Protein AF-A0A0M1J5F0-F1 (afdb_monomer_lite)

Secondary structure (DSSP, 8-state):
-----PPPP-----TT-------PPP-------HHHHHHHHHHHHHHHTT-HHHHHHHHHHHHHHHHHHHHHHHHHHHHHH--STTHHHHHHHHHHHHHHHHHHHHHHHHHHHHHHHHHHHHHHHHHHTTT--HHHHHHHHHHHHHHHHHHHHHHHHHHHHHHHHHHTT-EETTEE--HHHH---HHHHHHHHHHHH-

Sequence (198 aa):
MVIMTMTPPIEPGTADQRIPSLTVPEPLGATPGRLTTAAILSMTLRASAADHSTWRLPVVAFAVIATIILDVTGGAVMMWHLPGDNSGFYKLTSTIAVILLVLPLMTLAASAARLSARRRDDRLSSLRLVGASSHLLRVVALTEAGLQALVGSILGITGYVLCLPLLGQLSFNGGKVGADSILLRPIPVAGVILTLVL

Foldseek 3Di:
DDDDDDDDDDDPPDPPPPDPPPPDPDPDPPPPPPVVVVVVLVVVLVVVVPPPVLLPPLLQLLLVLLLVLLQLVLCLQLLCPDDDPCSVVSNVVSVVSNVVVVVVSVVSLVVSLVSLVVVLVVVVVVVVVVPDDPVVSVVSVLVSQLVSNLSSLVSNVVSNLVCLVVQQCDDDPNHRSHSVSSDDDVVVSVVSSVVSND

Radius of gyration: 31.16 Å; chains: 1; bounding box: 91×42×93 Å

Structure (mmCIF, N/CA/C/O backbone):
data_AF-A0A0M1J5F0-F1
#
_entry.id   AF-A0A0M1J5F0-F1
#
loop_
_atom_site.group_PDB
_atom_site.id
_atom_site.type_symbol
_atom_site.label_atom_id
_atom_site.label_alt_id
_atom_site.label_comp_id
_atom_site.label_asym_id
_atom_site.label_entity_id
_atom_site.label_seq_id
_atom_site.pdbx_PDB_ins_code
_atom_site.Cartn_x
_atom_site.Cartn_y
_atom_site.Cartn_z
_atom_site.occupancy
_atom_site.B_iso_or_equiv
_atom_site.auth_seq_id
_atom_site.auth_comp_id
_atom_site.auth_asym_id
_atom_site.auth_atom_id
_atom_site.pdbx_PDB_model_num
ATOM 1 N N . MET A 1 1 ? -68.470 19.687 51.671 1.00 44.25 1 MET A N 1
ATOM 2 C CA . MET A 1 1 ? -68.412 18.489 52.534 1.00 44.25 1 MET A CA 1
ATOM 3 C C . MET A 1 1 ? -67.216 17.667 52.070 1.00 44.25 1 MET A C 1
ATOM 5 O O . MET A 1 1 ? -67.316 16.994 51.057 1.00 44.25 1 MET A O 1
ATOM 9 N N . VAL A 1 2 ? -66.048 17.866 52.689 1.00 55.09 2 VAL A N 1
ATOM 10 C CA . VAL A 1 2 ? -64.777 17.241 52.277 1.00 55.09 2 VAL A CA 1
ATOM 11 C C . VAL A 1 2 ? -64.591 15.976 53.111 1.00 55.09 2 VAL A C 1
ATOM 13 O O . VAL A 1 2 ? -64.580 16.049 54.336 1.00 55.09 2 VAL A O 1
ATOM 16 N N . ILE A 1 3 ? -64.518 14.823 52.449 1.00 51.22 3 ILE A N 1
ATOM 17 C CA . ILE A 1 3 ? -64.338 13.515 53.086 1.00 51.22 3 ILE A CA 1
ATOM 18 C C . ILE A 1 3 ? -62.863 13.381 53.477 1.00 51.22 3 ILE A C 1
ATOM 20 O O . ILE A 1 3 ? -61.986 13.316 52.622 1.00 51.22 3 ILE A O 1
ATOM 24 N N . MET A 1 4 ? -62.604 13.375 54.782 1.00 60.22 4 MET A N 1
ATOM 25 C CA . MET A 1 4 ? -61.289 13.167 55.382 1.00 60.22 4 MET A CA 1
ATOM 26 C C . MET A 1 4 ? -61.023 11.657 55.475 1.00 60.22 4 MET A C 1
ATOM 28 O O . MET A 1 4 ? -61.519 10.986 56.378 1.00 60.22 4 MET A O 1
ATOM 32 N N . THR A 1 5 ? -60.288 11.104 54.510 1.00 58.59 5 THR A N 1
ATOM 33 C CA . THR A 1 5 ? -59.835 9.704 54.522 1.00 58.59 5 THR A CA 1
ATOM 34 C C . THR A 1 5 ? -58.684 9.536 55.515 1.00 58.59 5 THR A C 1
ATOM 36 O O . THR A 1 5 ? -57.588 10.040 55.284 1.00 58.59 5 THR A O 1
ATOM 39 N N . MET A 1 6 ? -58.940 8.834 56.620 1.00 62.00 6 MET A N 1
ATOM 40 C CA . MET A 1 6 ? -57.922 8.380 57.573 1.00 62.00 6 MET A CA 1
ATOM 41 C C . MET A 1 6 ? -57.115 7.219 56.969 1.00 62.00 6 MET A C 1
ATOM 43 O O . MET A 1 6 ? -57.687 6.209 56.561 1.00 62.00 6 MET A O 1
ATOM 47 N N . THR A 1 7 ? -55.793 7.362 56.918 1.00 71.00 7 THR A N 1
ATOM 48 C CA . THR A 1 7 ? -54.835 6.310 56.543 1.00 71.00 7 THR A CA 1
ATOM 49 C C . THR A 1 7 ? -54.732 5.274 57.676 1.00 71.00 7 THR A C 1
ATOM 51 O O . THR A 1 7 ? -54.622 5.683 58.834 1.00 71.00 7 THR A O 1
ATOM 54 N N . PRO A 1 8 ? -54.771 3.955 57.404 1.00 73.69 8 PRO A N 1
ATOM 55 C CA . PRO A 1 8 ? -54.687 2.939 58.453 1.00 73.69 8 PRO A CA 1
ATOM 56 C C . PRO A 1 8 ? -53.270 2.828 59.056 1.00 73.69 8 PRO A C 1
ATOM 58 O O . PRO A 1 8 ? -52.288 3.192 58.402 1.00 73.69 8 PRO A O 1
ATOM 61 N N . PRO A 1 9 ? -53.153 2.332 60.302 1.00 71.06 9 PRO A N 1
ATOM 62 C CA . PRO A 1 9 ? -51.883 2.195 61.012 1.00 71.06 9 PRO A CA 1
ATOM 63 C C . PRO A 1 9 ? -50.991 1.118 60.376 1.00 71.06 9 PRO A C 1
ATOM 65 O O . PRO A 1 9 ? -51.465 0.055 59.982 1.00 71.06 9 PRO A O 1
ATOM 68 N N . ILE A 1 10 ? -49.687 1.399 60.290 1.00 67.62 10 ILE A N 1
ATOM 69 C CA . ILE A 1 10 ? -48.671 0.463 59.793 1.00 67.62 10 ILE A CA 1
ATOM 70 C C . ILE A 1 10 ? -48.435 -0.601 60.870 1.00 67.62 10 ILE A C 1
ATOM 72 O O . ILE A 1 10 ? -47.918 -0.304 61.947 1.00 67.62 10 ILE A O 1
ATOM 76 N N . GLU A 1 11 ? -48.837 -1.834 60.579 1.00 69.75 11 GLU A N 1
ATOM 77 C CA . GLU A 1 11 ? -48.608 -3.005 61.421 1.00 69.75 11 GLU A CA 1
ATOM 78 C C . GLU A 1 11 ? -47.116 -3.406 61.357 1.00 69.75 11 GLU A C 1
ATOM 80 O O . GLU A 1 11 ? -46.583 -3.571 60.254 1.00 69.75 11 GLU A O 1
ATOM 85 N N . PRO A 1 12 ? -46.396 -3.546 62.489 1.00 66.31 12 PRO A N 1
ATOM 86 C CA . PRO A 1 12 ? -45.006 -3.995 62.489 1.00 66.31 12 PRO A CA 1
ATOM 87 C C . PRO A 1 12 ? -44.946 -5.501 62.192 1.00 66.31 12 PRO A C 1
ATOM 89 O O . PRO A 1 12 ? -44.865 -6.341 63.087 1.00 66.31 12 PRO A O 1
ATOM 92 N N . GLY A 1 13 ? -45.011 -5.840 60.906 1.00 60.72 13 GLY A N 1
ATOM 93 C CA . GLY A 1 13 ? -44.878 -7.200 60.402 1.00 60.72 13 GLY A CA 1
ATOM 94 C C . GLY A 1 13 ? -43.470 -7.759 60.613 1.00 60.72 13 GLY A C 1
ATOM 95 O O . GLY A 1 13 ? -42.522 -7.355 59.946 1.00 60.72 13 GLY A O 1
ATOM 96 N N . THR A 1 14 ? -43.368 -8.724 61.530 1.00 61.84 14 THR A N 1
ATOM 97 C CA . THR A 1 14 ? -42.499 -9.916 61.462 1.00 61.84 14 THR A CA 1
ATOM 98 C C . THR A 1 14 ? -41.071 -9.709 60.942 1.00 61.84 14 THR A C 1
ATOM 100 O O . THR A 1 14 ? -40.741 -10.066 59.812 1.00 61.84 14 THR A O 1
ATOM 103 N N . ALA A 1 15 ? -40.179 -9.290 61.841 1.00 58.38 15 ALA A N 1
ATOM 104 C CA . ALA A 1 15 ? -38.721 -9.343 61.677 1.00 58.38 15 ALA A CA 1
ATOM 105 C C . ALA A 1 15 ? -38.131 -10.779 61.629 1.00 58.38 15 ALA A C 1
ATOM 107 O O . ALA A 1 15 ? -36.926 -10.951 61.777 1.00 58.38 15 ALA A O 1
ATOM 108 N N . ASP A 1 16 ? -38.965 -11.804 61.416 1.00 56.91 16 ASP A N 1
ATOM 109 C CA . ASP A 1 16 ? -38.594 -13.227 61.439 1.00 56.91 16 ASP A CA 1
ATOM 110 C C . ASP A 1 16 ? -38.821 -13.913 60.075 1.00 56.91 16 ASP A C 1
ATOM 112 O O . ASP A 1 16 ? -38.927 -15.136 59.956 1.00 56.91 16 ASP A O 1
ATOM 116 N N . GLN A 1 17 ? -38.907 -13.119 59.000 1.00 66.06 17 GLN A N 1
ATOM 117 C CA . GLN A 1 17 ? -38.964 -13.635 57.635 1.00 66.06 17 GLN A CA 1
ATOM 118 C C . GLN A 1 17 ? -37.566 -14.112 57.216 1.00 66.06 17 GLN A C 1
ATOM 120 O O . GLN A 1 17 ? -36.791 -13.407 56.573 1.00 66.06 17 GLN A O 1
ATOM 125 N N . ARG A 1 18 ? -37.240 -15.335 57.646 1.00 66.12 18 ARG A N 1
ATOM 126 C CA . ARG A 1 18 ? -36.059 -16.121 57.277 1.00 66.12 18 ARG A CA 1
ATOM 127 C C . ARG A 1 18 ? -35.867 -16.082 55.754 1.00 66.12 18 ARG A C 1
ATOM 129 O O . ARG A 1 18 ? -36.574 -16.766 55.017 1.00 66.12 18 ARG A O 1
ATOM 136 N N . ILE A 1 19 ? -34.921 -15.264 55.292 1.00 62.19 19 ILE A N 1
ATOM 137 C CA . ILE A 1 19 ? -34.553 -15.143 53.876 1.00 62.19 19 ILE A CA 1
ATOM 138 C C . ILE A 1 19 ? -34.170 -16.548 53.378 1.00 62.19 19 ILE A C 1
ATOM 140 O O . ILE A 1 19 ? -33.312 -17.182 54.001 1.00 62.19 19 ILE A O 1
ATOM 144 N N . PRO A 1 20 ? -34.787 -17.071 52.300 1.00 71.06 20 PRO A N 1
ATOM 145 C CA . PRO A 1 20 ? -34.371 -18.330 51.696 1.00 71.06 20 PRO A CA 1
ATOM 146 C C . PRO A 1 20 ? -32.877 -18.254 51.389 1.00 71.06 20 PRO A C 1
ATOM 148 O O . PRO A 1 20 ? -32.430 -17.307 50.742 1.00 71.06 20 PRO A O 1
ATOM 151 N N . SER A 1 21 ? -32.090 -19.216 51.871 1.00 65.81 21 SER A N 1
ATOM 152 C CA . SER A 1 21 ? -30.666 -19.288 51.553 1.00 65.81 21 SER A CA 1
ATOM 153 C C . SER A 1 21 ? -30.511 -19.348 50.035 1.00 65.81 21 SER A C 1
ATOM 155 O O . SER A 1 21 ? -30.851 -20.362 49.424 1.00 65.81 21 SER A O 1
ATOM 157 N N . LEU A 1 22 ? -30.036 -18.256 49.433 1.00 61.75 22 LEU A N 1
ATOM 158 C CA . LEU A 1 22 ? -29.651 -18.200 48.029 1.00 61.75 22 LEU A CA 1
ATOM 159 C C . LEU A 1 22 ? -28.599 -19.285 47.804 1.00 61.75 22 LEU A C 1
ATOM 161 O O . LEU A 1 22 ? -27.455 -19.150 48.236 1.00 61.75 22 LEU A O 1
ATOM 165 N N . THR A 1 23 ? -28.990 -20.382 47.160 1.00 66.31 23 THR A N 1
ATOM 166 C CA . THR A 1 23 ? -28.043 -21.375 46.663 1.00 66.31 23 THR A CA 1
ATOM 167 C C . THR A 1 23 ? -27.269 -20.698 45.541 1.00 66.31 23 THR A C 1
ATOM 169 O O . THR A 1 23 ? -27.756 -20.595 44.418 1.00 66.31 23 THR A O 1
ATOM 172 N N . VAL A 1 24 ? -26.102 -20.143 45.868 1.00 66.06 24 VAL A N 1
ATOM 173 C CA . VAL A 1 24 ? -25.174 -19.607 44.874 1.00 66.06 24 VAL A CA 1
ATOM 174 C C . VAL A 1 24 ? -24.744 -20.795 44.013 1.00 66.06 24 VAL A C 1
ATOM 176 O O . VAL A 1 24 ? -24.168 -21.736 44.563 1.00 66.06 24 VAL A O 1
ATOM 179 N N . PRO A 1 25 ? -25.052 -20.811 42.703 1.00 71.25 25 PRO A N 1
ATOM 180 C CA . PRO A 1 25 ? -24.546 -21.844 41.818 1.00 71.25 25 PRO A CA 1
ATOM 181 C C . PRO A 1 25 ? -23.025 -21.840 41.915 1.00 71.25 25 PRO A C 1
ATOM 183 O O . PRO A 1 25 ? -22.396 -20.785 41.814 1.00 71.25 25 PRO A O 1
ATOM 186 N N . GLU A 1 26 ? -22.449 -23.011 42.154 1.00 72.44 26 GLU A N 1
ATOM 187 C CA . GLU A 1 26 ? -21.008 -23.211 42.202 1.00 72.44 26 GLU A CA 1
ATOM 188 C C . GLU A 1 26 ? -20.361 -22.569 40.962 1.00 72.44 26 GLU A C 1
ATOM 190 O O . GLU A 1 26 ? -20.869 -22.762 39.849 1.00 72.44 26 GLU A O 1
ATOM 195 N N . PRO A 1 27 ? -19.301 -21.748 41.110 1.00 64.81 27 PRO A N 1
ATOM 196 C CA . PRO A 1 27 ? -18.673 -21.119 39.964 1.00 64.81 27 PRO A CA 1
ATOM 197 C C . PRO A 1 27 ? -18.101 -22.224 39.081 1.00 64.81 27 PRO A C 1
ATOM 199 O O . PRO A 1 27 ? -17.083 -22.832 39.407 1.00 64.81 27 PRO A O 1
ATOM 202 N N . LEU A 1 28 ? -18.776 -22.487 37.957 1.00 60.75 28 LEU A N 1
ATOM 203 C CA . LEU A 1 28 ? -18.253 -23.305 36.872 1.00 60.75 28 LEU A CA 1
ATOM 204 C C . LEU A 1 28 ? -16.819 -22.846 36.612 1.00 60.75 28 LEU A C 1
ATOM 206 O O . LEU A 1 28 ? -16.600 -21.689 36.248 1.00 60.75 28 LEU A O 1
ATOM 210 N N . GLY A 1 29 ? -15.859 -23.747 36.832 1.00 55.81 29 GLY A N 1
ATOM 211 C CA . GLY A 1 29 ? -14.440 -23.563 36.547 1.00 55.81 29 GLY A CA 1
ATOM 212 C C . GLY A 1 29 ? -14.204 -23.395 35.050 1.00 55.81 29 GLY A C 1
ATOM 213 O O . GLY A 1 29 ? -13.639 -24.266 34.393 1.00 55.81 29 GLY A O 1
ATOM 214 N N . ALA A 1 30 ? -14.672 -22.280 34.497 1.00 57.62 30 ALA A N 1
ATOM 215 C CA . ALA A 1 30 ? -14.509 -21.912 33.112 1.00 57.62 30 ALA A CA 1
ATOM 216 C C . ALA A 1 30 ? -13.029 -21.613 32.889 1.00 57.62 30 ALA A C 1
ATOM 218 O O . ALA A 1 30 ? -12.545 -20.509 33.135 1.00 57.62 30 ALA A O 1
ATOM 219 N N . THR A 1 31 ? -12.293 -22.619 32.427 1.00 62.97 31 THR A N 1
ATOM 220 C CA . THR A 1 31 ? -10.973 -22.407 31.848 1.00 62.97 31 THR A CA 1
ATOM 221 C C . THR A 1 31 ? -11.184 -21.518 30.620 1.00 62.97 31 THR A C 1
ATOM 223 O O . THR A 1 31 ? -11.905 -21.934 29.707 1.00 62.97 31 THR A O 1
ATOM 226 N N . PRO A 1 32 ? -10.635 -20.291 30.562 1.00 56.75 32 PRO A N 1
ATOM 227 C CA . PRO A 1 32 ? -10.859 -19.401 29.431 1.00 56.75 32 PRO A CA 1
ATOM 228 C C . PRO A 1 32 ? -10.175 -20.001 28.201 1.00 56.75 32 PRO A C 1
ATOM 230 O O . PRO A 1 32 ? -8.965 -19.880 28.006 1.00 56.75 32 PRO A O 1
ATOM 233 N N . GLY A 1 33 ? -10.939 -20.721 27.383 1.00 56.44 33 GLY A N 1
ATOM 234 C CA . GLY A 1 33 ? -10.447 -21.289 26.140 1.00 56.44 33 GLY A CA 1
ATOM 235 C C . GLY A 1 33 ? -10.047 -20.156 25.202 1.00 56.44 33 GLY A C 1
ATOM 236 O O . GLY A 1 33 ? -10.853 -19.297 24.875 1.00 56.44 33 GLY A O 1
ATOM 237 N N . ARG A 1 34 ? -8.810 -20.158 24.702 1.00 58.66 34 ARG A N 1
ATOM 238 C CA . ARG A 1 34 ? -8.296 -19.184 23.710 1.00 58.66 34 ARG A CA 1
ATOM 239 C C . ARG A 1 34 ? -9.220 -19.011 22.482 1.00 58.66 34 ARG A C 1
ATOM 241 O O . ARG A 1 34 ? -9.151 -18.001 21.786 1.00 58.66 34 ARG A O 1
ATOM 248 N N . LEU A 1 35 ? -10.099 -19.987 22.247 1.00 53.38 35 LEU A N 1
ATOM 249 C CA . LEU A 1 35 ? -11.123 -20.030 21.206 1.00 53.38 35 LEU A CA 1
ATOM 250 C C . LEU A 1 35 ? -12.269 -19.023 21.417 1.00 53.38 35 LEU A C 1
ATOM 252 O O . LEU A 1 35 ? -12.741 -18.453 20.434 1.00 53.38 35 LEU A O 1
ATOM 256 N N . THR A 1 36 ? -12.689 -18.730 22.654 1.00 59.53 36 THR A N 1
ATOM 257 C CA . THR A 1 36 ? -13.752 -17.737 22.905 1.00 59.53 36 THR A CA 1
ATOM 258 C C . THR A 1 36 ? -13.271 -16.326 22.600 1.00 59.53 36 THR A C 1
ATOM 260 O O . THR A 1 36 ? -14.011 -15.553 22.000 1.00 59.53 36 THR A O 1
ATOM 263 N N . THR A 1 37 ? -12.010 -15.999 22.887 1.00 60.94 37 THR A N 1
ATOM 264 C CA . THR A 1 37 ? -11.430 -14.695 22.528 1.00 60.94 37 THR A CA 1
ATOM 265 C C . THR A 1 37 ? -11.385 -14.493 21.014 1.00 60.94 37 THR A C 1
ATOM 267 O O . THR A 1 37 ? -11.733 -13.418 20.534 1.00 60.94 37 THR A O 1
ATOM 270 N N . ALA A 1 38 ? -11.017 -15.525 20.248 1.00 59.94 38 ALA A N 1
ATOM 271 C CA . ALA A 1 38 ? -11.002 -15.468 18.786 1.00 59.94 38 ALA A CA 1
ATOM 272 C C . ALA A 1 38 ? -12.418 -15.347 18.195 1.00 59.94 38 ALA A C 1
ATOM 274 O O . ALA A 1 38 ? -12.640 -14.563 17.272 1.00 59.94 38 ALA A O 1
ATOM 275 N N . ALA A 1 39 ? -13.393 -16.062 18.762 1.00 60.91 39 ALA A N 1
ATOM 276 C CA . ALA A 1 39 ? -14.792 -15.970 18.353 1.00 60.91 39 ALA A CA 1
ATOM 277 C C . ALA A 1 39 ? -15.384 -14.581 18.652 1.00 60.91 39 ALA A C 1
ATOM 279 O O . ALA A 1 39 ? -15.997 -13.976 17.772 1.00 60.91 39 ALA A O 1
ATOM 280 N N . ILE A 1 40 ? -15.119 -14.026 19.838 1.00 60.22 40 ILE A N 1
ATOM 281 C CA . ILE A 1 40 ? -15.558 -12.681 20.243 1.00 60.22 40 ILE A CA 1
ATOM 282 C C . ILE A 1 40 ? -14.869 -11.602 19.393 1.00 60.22 40 ILE A C 1
ATOM 284 O O . ILE A 1 40 ? -15.528 -10.657 18.953 1.00 60.22 40 ILE A O 1
ATOM 288 N N . LEU A 1 41 ? -13.579 -11.767 19.077 1.00 58.41 41 LEU A N 1
ATOM 289 C CA . LEU A 1 41 ? -12.850 -10.903 18.141 1.00 58.41 41 LEU A CA 1
ATOM 290 C C . LEU A 1 41 ? -13.487 -10.950 16.744 1.00 58.41 41 LEU A C 1
ATOM 292 O O . LEU A 1 41 ? -13.686 -9.917 16.114 1.00 58.41 41 LEU A O 1
ATOM 296 N N . SER A 1 42 ? -13.866 -12.139 16.274 1.00 58.94 42 SER A N 1
ATOM 297 C CA . SER A 1 42 ? -14.491 -12.306 14.960 1.00 58.94 42 SER A CA 1
ATOM 298 C C . SER A 1 42 ? -15.921 -11.750 14.901 1.00 58.94 42 SER A C 1
ATOM 300 O O . SER A 1 42 ? -16.306 -11.188 13.877 1.00 58.94 42 SER A O 1
ATOM 302 N N . MET A 1 43 ? -16.698 -11.838 15.989 1.00 58.38 43 MET A N 1
ATOM 303 C CA . MET A 1 43 ? -18.041 -11.246 16.070 1.00 58.38 43 MET A CA 1
ATOM 304 C C . MET A 1 43 ? -17.988 -9.721 16.150 1.00 58.38 43 MET A C 1
ATOM 306 O O . MET A 1 43 ? -18.779 -9.054 15.489 1.00 58.38 43 MET A O 1
ATOM 310 N N . THR A 1 44 ? -17.035 -9.158 16.894 1.00 61.44 44 THR A N 1
ATOM 311 C CA . THR A 1 44 ? -16.852 -7.699 16.982 1.00 61.44 44 THR A CA 1
ATOM 312 C C . THR A 1 44 ? -16.304 -7.113 15.681 1.00 61.44 44 THR A C 1
ATOM 314 O O . THR A 1 44 ? -16.819 -6.097 15.215 1.00 61.44 44 THR A O 1
ATOM 317 N N . LEU A 1 45 ? -15.367 -7.800 15.017 1.00 57.59 45 LEU A N 1
ATOM 318 C CA . LEU A 1 45 ? -14.916 -7.442 13.665 1.00 57.59 45 LEU A CA 1
ATOM 319 C C . LEU A 1 45 ? -16.064 -7.485 12.647 1.00 57.59 45 LEU A C 1
ATOM 321 O O . LEU A 1 45 ? -16.171 -6.605 11.794 1.00 57.59 45 LEU A O 1
ATOM 325 N N . ARG A 1 46 ? -16.959 -8.474 12.756 1.00 57.56 46 ARG A N 1
ATOM 326 C CA . ARG A 1 46 ? -18.116 -8.619 11.861 1.00 57.56 46 ARG A CA 1
ATOM 327 C C . ARG A 1 46 ? -19.192 -7.558 12.112 1.00 57.56 46 ARG A C 1
ATOM 329 O O . ARG A 1 46 ? -19.774 -7.066 11.152 1.00 57.56 46 ARG A O 1
ATOM 336 N N . ALA A 1 47 ? -19.417 -7.158 13.363 1.00 51.78 47 ALA A N 1
ATOM 337 C CA . ALA A 1 47 ? -20.312 -6.050 13.706 1.00 51.78 47 ALA A CA 1
ATOM 338 C C . ALA A 1 47 ? -19.768 -4.688 13.227 1.00 51.78 47 ALA A C 1
ATOM 340 O O . ALA A 1 47 ? -20.538 -3.814 12.837 1.00 51.78 47 ALA A O 1
ATOM 341 N N . SER A 1 48 ? -18.441 -4.519 13.186 1.00 52.06 48 SER A N 1
ATOM 342 C CA . SER A 1 48 ? -17.793 -3.301 12.676 1.00 52.06 48 SER A CA 1
ATOM 343 C C . SER A 1 48 ? -17.962 -3.120 11.157 1.00 52.06 48 SER A C 1
ATOM 345 O O . SER A 1 48 ? -18.015 -1.991 10.672 1.00 52.06 48 SER A O 1
ATOM 347 N N . ALA A 1 49 ? -18.135 -4.215 10.408 1.00 52.75 49 ALA A N 1
ATOM 348 C CA . ALA A 1 49 ? -18.339 -4.195 8.956 1.00 52.75 49 ALA A CA 1
ATOM 349 C C . ALA A 1 49 ? -19.744 -3.726 8.512 1.00 52.75 49 ALA A C 1
ATOM 351 O O . ALA A 1 49 ? -19.949 -3.474 7.325 1.00 52.75 49 ALA A O 1
ATOM 352 N N . ALA A 1 50 ? -20.709 -3.604 9.433 1.00 53.19 50 ALA A N 1
ATOM 353 C CA . ALA A 1 50 ? -22.102 -3.289 9.105 1.00 53.19 50 ALA A CA 1
ATOM 354 C C . ALA A 1 50 ? -22.363 -1.799 8.791 1.00 53.19 50 ALA A C 1
ATOM 356 O O . ALA A 1 50 ? -23.378 -1.485 8.174 1.00 53.19 50 ALA A O 1
ATOM 357 N N . ASP A 1 51 ? -21.452 -0.881 9.146 1.00 59.97 51 ASP A N 1
ATOM 358 C CA . ASP A 1 51 ? -21.597 0.552 8.849 1.00 59.97 51 ASP A CA 1
ATOM 359 C C . ASP A 1 51 ? -20.777 0.956 7.607 1.00 59.97 51 ASP A C 1
ATOM 361 O O . ASP A 1 51 ? -19.619 1.386 7.668 1.00 59.97 51 ASP A O 1
ATOM 365 N N . HIS A 1 52 ? -21.382 0.744 6.436 1.00 57.38 52 HIS A N 1
ATOM 366 C CA . HIS A 1 52 ? -20.712 0.777 5.133 1.00 57.38 52 HIS A CA 1
ATOM 367 C C . HIS A 1 52 ? -20.136 2.157 4.764 1.00 57.38 52 HIS A C 1
ATOM 369 O O . HIS A 1 52 ? -19.126 2.238 4.069 1.00 57.38 52 HIS A O 1
ATOM 375 N N . SER A 1 53 ? -20.725 3.257 5.243 1.00 58.03 53 SER A N 1
ATOM 376 C CA . SER A 1 53 ? -20.227 4.618 4.971 1.00 58.03 53 SER A CA 1
ATOM 377 C C . SER A 1 53 ? -18.947 4.930 5.760 1.00 58.03 53 SER A C 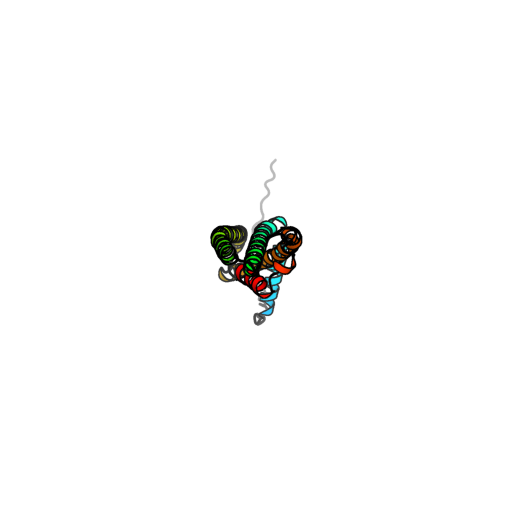1
ATOM 379 O O . SER A 1 53 ? -18.032 5.606 5.280 1.00 58.03 53 SER A O 1
ATOM 381 N N . THR A 1 54 ? -18.832 4.363 6.962 1.00 66.50 54 THR A N 1
ATOM 382 C CA . THR A 1 54 ? -17.759 4.673 7.909 1.00 66.50 54 THR A CA 1
ATOM 383 C C . THR A 1 54 ? -16.459 3.922 7.599 1.00 66.50 54 THR A C 1
ATOM 385 O O . THR A 1 54 ? -15.370 4.424 7.892 1.00 66.50 54 THR A O 1
ATOM 388 N N . TRP A 1 55 ? -16.543 2.762 6.949 1.00 73.81 55 TRP A N 1
ATOM 389 C CA . TRP A 1 55 ? -15.378 1.933 6.628 1.00 73.81 55 TRP A CA 1
ATOM 390 C C . TRP A 1 55 ? -14.692 2.298 5.299 1.00 73.81 55 TRP A C 1
ATOM 392 O O . TRP A 1 55 ? -13.502 2.042 5.122 1.00 73.81 55 TRP A O 1
ATOM 402 N N . ARG A 1 56 ? -15.405 2.954 4.375 1.00 82.19 56 ARG A N 1
ATOM 403 C CA . ARG A 1 56 ? -14.908 3.217 3.011 1.00 82.19 56 ARG A CA 1
ATOM 404 C C . ARG A 1 56 ? -13.743 4.201 2.956 1.00 82.19 56 ARG A C 1
ATOM 406 O O . ARG A 1 56 ? -12.851 4.017 2.140 1.00 82.19 56 ARG A O 1
ATOM 413 N N . LEU A 1 57 ? -13.720 5.222 3.814 1.00 85.50 57 LEU A N 1
ATOM 414 C CA . LEU A 1 57 ? -12.735 6.305 3.700 1.00 85.50 57 LEU A CA 1
ATOM 415 C C . LEU A 1 57 ? -11.278 5.837 3.911 1.00 85.50 57 LEU A C 1
ATOM 417 O O . LEU A 1 57 ? -10.457 6.094 3.031 1.00 85.50 57 LEU A O 1
ATOM 421 N N . PRO A 1 58 ? -10.930 5.110 4.994 1.00 85.94 58 PRO A N 1
ATOM 422 C CA . PRO A 1 58 ? -9.582 4.558 5.144 1.00 85.94 58 PRO A CA 1
ATOM 423 C C . PRO A 1 58 ? -9.233 3.515 4.082 1.00 85.94 58 PRO A C 1
ATOM 425 O O . PRO A 1 58 ? -8.125 3.527 3.557 1.00 85.94 58 PRO A O 1
ATOM 428 N N . VAL A 1 59 ? -10.181 2.639 3.734 1.00 88.44 59 VAL A N 1
ATOM 429 C CA . VAL A 1 59 ? -9.957 1.573 2.745 1.00 88.44 59 VAL A CA 1
ATOM 430 C C . VAL A 1 59 ? -9.623 2.157 1.376 1.00 88.44 59 VAL A C 1
ATOM 432 O O . VAL A 1 59 ? -8.672 1.710 0.743 1.00 88.44 59 VAL A O 1
ATOM 435 N N . VAL A 1 60 ? -10.352 3.189 0.941 1.00 89.62 60 VAL A N 1
ATOM 436 C CA . VAL A 1 60 ? -10.068 3.890 -0.318 1.00 89.62 60 VAL A CA 1
ATOM 437 C C . VAL A 1 60 ? -8.706 4.575 -0.260 1.00 89.62 60 VAL A C 1
ATOM 439 O O . VAL A 1 60 ? -7.953 4.483 -1.223 1.00 89.62 60 VAL A O 1
ATOM 442 N N . ALA A 1 61 ? -8.347 5.208 0.861 1.00 89.81 61 ALA A N 1
ATOM 443 C CA . ALA A 1 61 ? -7.029 5.823 1.005 1.00 89.81 61 ALA A CA 1
ATOM 444 C C . ALA A 1 61 ? -5.902 4.785 0.866 1.00 89.81 61 ALA A C 1
ATOM 446 O O . ALA A 1 61 ? -5.000 4.979 0.056 1.00 89.81 61 ALA A O 1
ATOM 447 N N . PHE A 1 62 ? -5.979 3.657 1.580 1.00 91.12 62 PHE A N 1
ATOM 448 C CA . PHE A 1 62 ? -4.996 2.575 1.457 1.00 91.12 62 PHE A CA 1
ATOM 449 C C . PHE A 1 62 ? -4.971 1.951 0.060 1.00 91.12 62 PHE A C 1
ATOM 451 O O . PHE A 1 62 ? -3.892 1.640 -0.438 1.00 91.12 62 PHE A O 1
ATOM 458 N N . ALA A 1 63 ? -6.127 1.822 -0.596 1.00 92.12 63 ALA A N 1
ATOM 459 C CA . ALA A 1 63 ? -6.197 1.353 -1.976 1.00 92.12 63 ALA A CA 1
ATOM 460 C C . ALA A 1 63 ? -5.464 2.291 -2.934 1.00 92.12 63 ALA A C 1
ATOM 462 O O . ALA A 1 63 ? -4.631 1.832 -3.705 1.00 92.12 63 ALA A O 1
ATOM 463 N N . VAL A 1 64 ? -5.702 3.601 -2.839 1.00 92.75 64 VAL A N 1
ATOM 464 C CA . VAL A 1 64 ? -5.016 4.607 -3.663 1.00 92.75 64 VAL A CA 1
ATOM 465 C C . VAL A 1 64 ? -3.505 4.588 -3.414 1.00 92.75 64 VAL A C 1
ATOM 467 O O . VAL A 1 64 ? -2.735 4.594 -4.370 1.00 92.75 64 VAL A O 1
ATOM 470 N N . ILE A 1 65 ? -3.074 4.508 -2.150 1.00 92.12 65 ILE A N 1
ATOM 471 C CA . ILE A 1 65 ? -1.653 4.389 -1.777 1.00 92.12 65 ILE A CA 1
ATOM 472 C C . ILE A 1 65 ? -1.025 3.157 -2.437 1.00 92.12 65 ILE A C 1
ATOM 474 O O . ILE A 1 65 ? 0.011 3.277 -3.089 1.00 92.12 65 ILE A O 1
ATOM 478 N N . ALA A 1 66 ? -1.655 1.988 -2.298 1.00 92.44 66 ALA A N 1
ATOM 479 C CA . ALA A 1 66 ? -1.163 0.742 -2.873 1.00 92.44 66 ALA A CA 1
ATOM 480 C C . ALA A 1 66 ? -1.109 0.795 -4.409 1.00 92.44 66 ALA A C 1
ATOM 482 O O . ALA A 1 66 ? -0.089 0.410 -4.979 1.00 92.44 66 ALA A O 1
ATOM 483 N N . THR A 1 67 ? -2.145 1.323 -5.074 1.00 92.50 67 THR A N 1
ATOM 484 C CA . THR A 1 67 ? -2.155 1.512 -6.535 1.00 92.50 67 THR A CA 1
ATOM 485 C C . THR A 1 67 ? -0.984 2.380 -6.984 1.00 92.50 67 THR A C 1
ATOM 487 O O . THR A 1 67 ? -0.221 1.971 -7.852 1.00 92.50 67 THR A O 1
ATOM 490 N N . ILE A 1 68 ? -0.792 3.546 -6.356 1.00 92.44 68 ILE A N 1
ATOM 491 C CA . ILE A 1 68 ? 0.269 4.493 -6.728 1.00 92.44 68 ILE A CA 1
ATOM 492 C C . ILE A 1 68 ? 1.654 3.874 -6.524 1.00 92.44 68 ILE A C 1
ATOM 494 O O . ILE A 1 68 ? 2.521 4.016 -7.385 1.00 92.44 68 ILE A O 1
ATOM 498 N N . ILE A 1 69 ? 1.871 3.175 -5.407 1.00 91.12 69 ILE A N 1
ATOM 499 C CA . ILE A 1 69 ? 3.142 2.492 -5.147 1.00 91.12 69 ILE A CA 1
ATOM 500 C C . ILE A 1 69 ? 3.420 1.458 -6.240 1.00 91.12 69 ILE A C 1
ATOM 502 O O . ILE A 1 69 ? 4.529 1.427 -6.774 1.00 91.12 69 ILE A O 1
ATOM 506 N N . LEU A 1 70 ? 2.437 0.624 -6.581 1.00 89.06 70 LEU A N 1
ATOM 507 C CA . LEU A 1 70 ? 2.603 -0.434 -7.576 1.00 89.06 70 LEU A CA 1
ATOM 508 C C . LEU A 1 70 ? 2.820 0.126 -8.986 1.00 89.06 70 LEU A C 1
ATOM 510 O O . LEU A 1 70 ? 3.749 -0.315 -9.658 1.00 89.06 70 LEU A O 1
ATOM 514 N N . ASP A 1 71 ? 2.040 1.125 -9.404 1.00 88.38 71 ASP A N 1
ATOM 515 C CA . ASP A 1 71 ? 2.181 1.771 -10.715 1.00 88.38 71 ASP A CA 1
ATOM 516 C C . ASP A 1 71 ? 3.560 2.424 -10.865 1.00 88.38 71 ASP A C 1
ATOM 518 O O . ASP A 1 71 ? 4.275 2.169 -11.838 1.00 88.38 71 ASP A O 1
ATOM 522 N N . VAL A 1 72 ? 3.979 3.230 -9.882 1.00 90.19 72 VAL A N 1
ATOM 523 C CA . VAL A 1 72 ? 5.265 3.937 -9.960 1.00 90.19 72 VAL A CA 1
ATOM 524 C C . VAL A 1 72 ? 6.434 2.962 -9.870 1.00 90.19 72 VAL A C 1
ATOM 526 O O . VAL A 1 72 ? 7.391 3.092 -10.632 1.00 90.19 72 VAL A O 1
ATOM 529 N N . THR A 1 73 ? 6.363 1.952 -8.999 1.00 88.38 73 THR A N 1
ATOM 530 C CA . THR A 1 73 ? 7.420 0.933 -8.905 1.00 88.38 73 THR A CA 1
ATOM 531 C C . THR A 1 73 ? 7.488 0.090 -10.180 1.00 88.38 73 THR A C 1
ATOM 533 O O . THR A 1 73 ? 8.580 -0.199 -10.662 1.00 88.38 73 THR A O 1
ATOM 536 N N . GLY A 1 74 ? 6.344 -0.273 -10.765 1.00 85.50 74 GLY A N 1
ATOM 537 C CA . GLY A 1 74 ? 6.270 -1.023 -12.021 1.00 85.50 74 GLY A CA 1
ATOM 538 C C . GLY A 1 74 ? 6.865 -0.242 -13.184 1.00 85.50 74 GLY A C 1
ATOM 539 O O . GLY A 1 74 ? 7.725 -0.756 -13.898 1.00 85.50 74 GLY A O 1
ATOM 540 N N . GLY A 1 75 ? 6.497 1.035 -13.311 1.00 84.50 75 GLY A N 1
ATOM 541 C CA . GLY A 1 75 ? 7.105 1.944 -14.282 1.00 84.50 75 GLY A CA 1
ATOM 542 C C . GLY A 1 75 ? 8.609 2.121 -14.053 1.00 84.50 75 GLY A C 1
ATOM 543 O O . GLY A 1 75 ? 9.393 2.103 -15.001 1.00 84.50 75 GLY A O 1
ATOM 544 N N . ALA A 1 76 ? 9.042 2.220 -12.796 1.00 87.00 76 ALA A N 1
ATOM 545 C CA . ALA A 1 76 ? 10.451 2.367 -12.458 1.00 87.00 76 ALA A CA 1
ATOM 546 C C . ALA A 1 76 ? 11.290 1.137 -12.840 1.00 87.00 76 ALA A C 1
ATOM 548 O O . ALA A 1 76 ? 12.378 1.284 -13.408 1.00 87.00 76 ALA A O 1
ATOM 549 N N . VAL A 1 77 ? 10.768 -0.064 -12.566 1.00 85.38 77 VAL A N 1
ATOM 550 C CA . VAL A 1 77 ? 11.373 -1.351 -12.939 1.00 85.38 77 VAL A CA 1
ATOM 551 C C . VAL A 1 77 ? 11.415 -1.516 -14.455 1.00 85.38 77 VAL A C 1
ATOM 553 O O . VAL A 1 77 ? 12.439 -1.950 -14.984 1.00 85.38 77 VAL A O 1
ATOM 556 N N . MET A 1 78 ? 10.355 -1.131 -15.165 1.00 82.56 78 MET A N 1
ATOM 557 C CA . MET A 1 78 ? 10.322 -1.137 -16.628 1.00 82.56 78 MET A CA 1
ATOM 558 C C . MET A 1 78 ? 11.467 -0.284 -17.201 1.00 82.56 78 MET A C 1
ATOM 560 O O . MET A 1 78 ? 12.244 -0.774 -18.020 1.00 82.56 78 MET A O 1
ATOM 564 N N . MET A 1 79 ? 11.660 0.944 -16.704 1.00 82.88 79 MET A N 1
ATOM 565 C CA . MET A 1 79 ? 12.753 1.832 -17.143 1.00 82.88 79 MET A CA 1
ATOM 566 C C . MET A 1 79 ? 14.153 1.241 -16.919 1.00 82.88 79 MET A C 1
ATOM 568 O O . MET A 1 79 ? 15.085 1.573 -17.648 1.00 82.88 79 MET A O 1
ATOM 572 N N . TRP A 1 80 ? 14.326 0.358 -15.932 1.00 83.19 80 TRP A N 1
ATOM 573 C CA . TRP A 1 80 ? 15.603 -0.320 -15.685 1.00 83.19 80 TRP A CA 1
ATOM 574 C C . TRP A 1 80 ? 15.921 -1.425 -16.691 1.00 83.19 80 TRP A C 1
ATOM 576 O O . TRP A 1 80 ? 17.101 -1.735 -16.878 1.00 83.19 80 TRP A O 1
ATOM 586 N N . HIS A 1 81 ? 14.897 -1.998 -17.323 1.00 80.31 81 HIS A N 1
ATOM 587 C CA . HIS A 1 81 ? 15.036 -3.075 -18.300 1.00 80.31 81 HIS A CA 1
ATOM 588 C C . HIS A 1 81 ? 15.119 -2.568 -19.744 1.00 80.31 81 HIS A C 1
ATOM 590 O O . HIS A 1 81 ? 15.408 -3.366 -20.630 1.00 80.31 81 HIS A O 1
ATOM 596 N N . LEU A 1 82 ? 14.914 -1.266 -19.994 1.00 75.12 82 LEU A N 1
ATOM 597 C CA . LEU A 1 82 ? 15.022 -0.683 -21.334 1.00 75.12 82 LEU A CA 1
ATOM 598 C C . LEU A 1 82 ? 16.486 -0.676 -21.825 1.00 75.12 82 LEU A C 1
ATOM 600 O O . LEU A 1 82 ? 17.322 0.022 -21.237 1.00 75.12 82 LEU A O 1
ATOM 604 N N . PRO A 1 83 ? 16.813 -1.406 -22.909 1.00 70.31 83 PRO A N 1
ATOM 605 C CA . PRO A 1 83 ? 18.133 -1.353 -23.522 1.00 70.31 83 PRO A CA 1
ATOM 606 C C . PRO A 1 83 ? 18.278 -0.089 -24.385 1.00 70.31 83 PRO A C 1
ATOM 608 O O . PRO A 1 83 ? 17.345 0.315 -25.076 1.00 70.31 83 PRO A O 1
ATOM 611 N N . GLY A 1 84 ? 19.454 0.542 -24.352 1.00 77.31 84 GLY A N 1
ATOM 612 C CA . GLY A 1 84 ? 19.779 1.702 -25.187 1.00 77.31 84 GLY A CA 1
ATOM 613 C C . GLY A 1 84 ? 20.850 2.609 -24.579 1.00 77.31 84 GLY A C 1
ATOM 614 O O . GLY A 1 84 ? 21.147 2.526 -23.381 1.00 77.31 84 GLY A O 1
ATOM 615 N N . ASP A 1 85 ? 21.390 3.506 -25.402 1.00 80.19 85 ASP A N 1
ATOM 616 C CA . ASP A 1 85 ? 22.487 4.417 -25.034 1.00 80.19 85 ASP A CA 1
ATOM 617 C C . ASP A 1 85 ? 22.123 5.337 -23.852 1.00 80.19 85 ASP A C 1
ATOM 619 O O . ASP A 1 85 ? 22.970 5.672 -23.025 1.00 80.19 85 ASP A O 1
ATOM 623 N N . ASN A 1 86 ? 20.833 5.655 -23.686 1.00 82.94 86 ASN A N 1
ATOM 624 C CA . ASN A 1 86 ? 20.321 6.510 -22.607 1.00 82.94 86 ASN A CA 1
ATOM 625 C C . ASN A 1 86 ? 19.872 5.740 -21.347 1.00 82.94 86 ASN A C 1
ATOM 627 O O . ASN A 1 86 ? 19.270 6.328 -20.445 1.00 82.94 86 ASN A O 1
ATOM 631 N N . SER A 1 87 ? 20.153 4.438 -21.242 1.00 83.31 87 SER A N 1
ATOM 632 C CA . SER A 1 87 ? 19.712 3.600 -20.111 1.00 83.31 87 SER A CA 1
ATOM 633 C C . SER A 1 87 ? 20.123 4.152 -18.736 1.00 83.31 87 SER A C 1
ATOM 635 O O . SER A 1 87 ? 19.337 4.100 -17.788 1.00 83.31 87 SER A O 1
ATOM 637 N N . GLY A 1 88 ? 21.315 4.747 -18.618 1.00 85.56 88 GLY A N 1
ATOM 638 C CA . GLY A 1 88 ? 21.769 5.395 -17.382 1.00 85.56 88 GLY A CA 1
ATOM 639 C C . GLY A 1 88 ? 20.881 6.571 -16.956 1.00 85.56 88 GLY A C 1
ATOM 640 O O . GLY A 1 88 ? 20.540 6.700 -15.780 1.00 85.56 88 GLY A O 1
ATOM 641 N N . PHE A 1 89 ? 20.434 7.383 -17.915 1.00 87.56 89 PHE A N 1
ATOM 642 C CA . PHE A 1 89 ? 19.551 8.522 -17.662 1.00 87.56 89 PHE A CA 1
ATOM 643 C C . PHE A 1 89 ? 18.153 8.074 -17.209 1.00 87.56 89 PHE A C 1
ATOM 645 O O . PHE A 1 89 ? 17.602 8.633 -16.255 1.00 87.56 89 PHE A O 1
ATOM 652 N N . TYR A 1 90 ? 17.598 7.022 -17.821 1.00 85.75 90 TYR A N 1
ATOM 653 C CA . TYR A 1 90 ? 16.313 6.447 -17.398 1.00 85.75 90 TYR A CA 1
ATOM 654 C C . TYR A 1 90 ? 16.381 5.846 -15.993 1.00 85.75 90 TYR A C 1
ATOM 656 O O . TYR A 1 90 ? 15.475 6.060 -15.189 1.00 85.75 90 TYR A O 1
ATOM 664 N N . LYS A 1 91 ? 17.478 5.160 -15.650 1.00 88.25 91 LYS A N 1
ATOM 665 C CA . LYS A 1 91 ? 17.691 4.626 -14.295 1.00 88.25 91 LYS A CA 1
ATOM 666 C C . LYS A 1 91 ? 17.755 5.739 -13.254 1.00 88.25 91 LYS A C 1
ATOM 668 O O . LYS A 1 91 ? 17.114 5.623 -12.210 1.00 88.25 91 LYS A O 1
ATOM 673 N N . LEU A 1 92 ? 18.486 6.815 -13.545 1.00 92.44 92 LEU A N 1
ATOM 674 C CA . LEU A 1 92 ? 18.625 7.957 -12.643 1.00 92.44 92 LEU A CA 1
ATOM 675 C C . LEU A 1 92 ? 17.280 8.658 -12.408 1.00 92.44 92 LEU A C 1
ATOM 677 O O . LEU A 1 92 ? 16.865 8.823 -11.264 1.00 92.44 92 LEU A O 1
ATOM 681 N N . THR A 1 93 ? 16.580 9.030 -13.481 1.00 91.12 93 THR A N 1
ATOM 682 C CA . THR A 1 93 ? 15.294 9.748 -13.402 1.00 91.12 93 THR A CA 1
ATOM 683 C C . THR A 1 93 ? 14.204 8.916 -12.728 1.00 91.12 93 THR A C 1
ATOM 685 O O . THR A 1 93 ? 13.503 9.426 -11.856 1.00 91.12 93 THR A O 1
ATOM 688 N N . SER A 1 94 ? 14.117 7.624 -13.053 1.00 90.62 94 SER A N 1
ATOM 689 C CA . SER A 1 94 ? 13.234 6.656 -12.390 1.00 90.62 94 SER A CA 1
ATOM 690 C C . SER A 1 94 ? 13.514 6.554 -10.885 1.00 90.62 94 SER A C 1
ATOM 692 O O . SER A 1 94 ? 12.598 6.652 -10.068 1.00 90.62 94 SER A O 1
ATOM 694 N N . THR A 1 95 ? 14.789 6.453 -10.497 1.00 91.75 95 THR A N 1
ATOM 695 C CA . THR A 1 95 ? 15.184 6.390 -9.080 1.00 91.75 95 THR A CA 1
ATOM 696 C C . THR A 1 95 ? 14.794 7.668 -8.340 1.00 91.75 95 THR A C 1
ATOM 698 O O . THR A 1 95 ? 14.238 7.602 -7.245 1.00 91.75 95 THR A O 1
ATOM 701 N N . ILE A 1 96 ? 15.024 8.834 -8.950 1.00 94.19 96 ILE A N 1
ATOM 702 C CA . ILE A 1 96 ? 14.615 10.127 -8.386 1.00 94.19 96 ILE A CA 1
ATOM 703 C C . ILE A 1 96 ? 13.092 10.181 -8.215 1.00 94.19 96 ILE A C 1
ATOM 705 O O . ILE A 1 96 ? 12.622 10.588 -7.156 1.00 94.19 96 ILE A O 1
ATOM 709 N N . ALA A 1 97 ? 12.318 9.733 -9.207 1.00 92.81 97 ALA A N 1
ATOM 710 C CA . ALA A 1 97 ? 10.859 9.707 -9.126 1.00 92.81 97 ALA A CA 1
ATOM 711 C C . ALA A 1 97 ? 10.357 8.842 -7.956 1.00 92.81 97 ALA A C 1
ATOM 713 O O . ALA A 1 97 ? 9.510 9.293 -7.184 1.00 92.81 97 ALA A O 1
ATOM 714 N N . VAL A 1 98 ? 10.918 7.640 -7.773 1.00 92.12 98 VAL A N 1
ATOM 715 C CA . VAL A 1 98 ? 10.576 6.753 -6.645 1.00 92.12 98 VAL A CA 1
ATOM 716 C C . VAL A 1 98 ? 10.932 7.398 -5.305 1.00 92.12 98 VAL A C 1
ATOM 718 O O . VAL A 1 98 ? 10.123 7.368 -4.381 1.00 92.12 98 V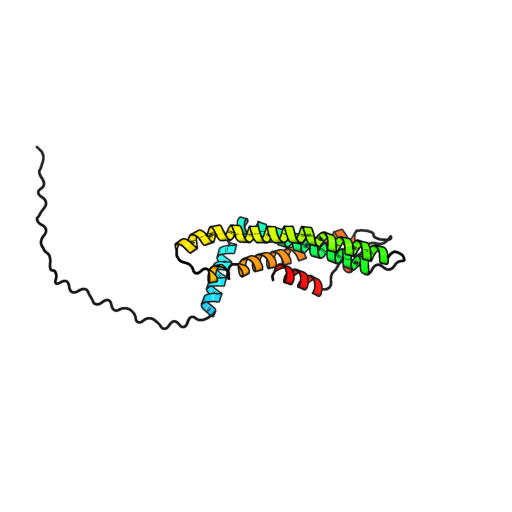AL A O 1
ATOM 721 N N . ILE A 1 99 ? 12.108 8.023 -5.191 1.00 95.12 99 ILE A N 1
ATOM 722 C CA . ILE A 1 99 ? 12.532 8.706 -3.958 1.00 95.12 99 ILE A CA 1
ATOM 723 C C . ILE A 1 99 ? 11.586 9.866 -3.623 1.00 95.12 99 ILE A C 1
ATOM 725 O O . ILE A 1 99 ? 11.137 9.987 -2.482 1.00 95.12 99 ILE A O 1
ATOM 729 N N . LEU A 1 100 ? 11.244 10.699 -4.610 1.00 95.00 100 LEU A N 1
ATOM 730 C CA . LEU A 1 100 ? 10.329 11.829 -4.426 1.00 95.00 100 LEU A CA 1
ATOM 731 C C . LEU A 1 100 ? 8.922 11.380 -4.017 1.00 95.00 100 LEU A C 1
ATOM 733 O O . LEU A 1 100 ? 8.237 12.114 -3.307 1.00 95.00 100 LEU A O 1
ATOM 737 N N . LEU A 1 101 ? 8.507 10.175 -4.415 1.00 93.12 101 LEU A N 1
ATOM 738 C CA . LEU A 1 101 ? 7.216 9.594 -4.057 1.00 93.12 101 LEU A CA 1
ATOM 739 C C . LEU A 1 101 ? 7.120 9.197 -2.574 1.00 93.12 101 LEU A C 1
ATOM 741 O O . LEU A 1 101 ? 6.026 9.179 -2.012 1.00 93.12 101 LEU A O 1
ATOM 745 N N . VAL A 1 102 ? 8.240 8.917 -1.903 1.00 91.38 102 VAL A N 1
ATOM 746 C CA . VAL A 1 102 ? 8.224 8.472 -0.497 1.00 91.38 102 VAL A CA 1
ATOM 747 C C . VAL A 1 102 ? 7.568 9.515 0.409 1.00 91.38 102 VAL A C 1
ATOM 749 O O . VAL A 1 102 ? 6.740 9.173 1.253 1.00 91.38 102 VAL A O 1
ATOM 752 N N . LEU A 1 103 ? 7.888 10.796 0.213 1.00 95.19 103 LEU A N 1
ATOM 753 C CA . LEU A 1 103 ? 7.365 11.885 1.036 1.00 95.19 103 LEU A CA 1
ATOM 754 C C . LEU A 1 103 ? 5.824 11.994 0.990 1.00 95.19 103 LEU A C 1
ATOM 756 O O . LEU A 1 103 ? 5.207 11.931 2.057 1.00 95.19 103 LEU A O 1
ATOM 760 N N . PRO A 1 104 ? 5.166 12.127 -0.182 1.00 93.00 104 PRO A N 1
ATOM 761 C CA . PRO A 1 104 ? 3.708 12.203 -0.253 1.00 93.00 104 PRO A CA 1
ATOM 762 C C . PRO A 1 104 ? 3.017 10.907 0.185 1.00 93.00 104 PRO A C 1
ATOM 764 O O . PRO A 1 104 ? 1.926 10.965 0.746 1.00 93.00 104 PRO A O 1
ATOM 767 N N . LEU A 1 105 ? 3.633 9.737 -0.002 1.00 90.44 105 LEU A N 1
ATOM 768 C CA . LEU A 1 105 ? 3.050 8.487 0.491 1.00 90.44 105 LEU A CA 1
ATOM 769 C C . LEU A 1 105 ? 3.045 8.423 2.017 1.00 90.44 105 LEU A C 1
ATOM 771 O O . LEU A 1 105 ? 2.040 8.025 2.605 1.00 90.44 105 LEU A O 1
ATOM 775 N N . MET A 1 106 ? 4.122 8.869 2.666 1.00 90.69 106 MET A N 1
ATOM 776 C CA . MET A 1 106 ? 4.192 8.923 4.128 1.00 90.69 106 MET A CA 1
ATOM 777 C C . MET A 1 106 ? 3.133 9.861 4.711 1.00 90.69 106 MET A C 1
ATOM 779 O O . MET A 1 106 ? 2.495 9.534 5.715 1.00 90.69 106 MET A O 1
ATOM 783 N N . THR A 1 107 ? 2.885 11.008 4.073 1.00 92.06 107 THR A N 1
ATOM 784 C CA . THR A 1 107 ? 1.843 11.937 4.535 1.00 92.06 107 THR A CA 1
ATOM 785 C C . THR A 1 107 ? 0.438 11.364 4.341 1.00 92.06 107 THR A C 1
ATOM 787 O O . THR A 1 107 ? -0.399 11.503 5.243 1.00 92.06 107 THR A O 1
ATOM 790 N N . LEU A 1 108 ? 0.177 10.677 3.223 1.00 88.88 108 LEU A N 1
ATOM 791 C CA . LEU A 1 108 ? -1.103 10.016 2.956 1.00 88.88 108 LEU A CA 1
ATOM 792 C C . LEU A 1 108 ? -1.349 8.861 3.934 1.00 88.88 108 LEU A C 1
ATOM 794 O O . LEU A 1 108 ? -2.411 8.809 4.557 1.00 88.88 108 LEU A O 1
ATOM 798 N N . ALA A 1 109 ? -0.352 7.999 4.142 1.00 86.50 109 ALA A N 1
ATOM 799 C CA . ALA A 1 109 ? -0.416 6.870 5.067 1.00 86.50 109 ALA A CA 1
ATOM 800 C C . ALA A 1 109 ? -0.651 7.338 6.509 1.00 86.50 109 ALA A C 1
ATOM 802 O O . ALA A 1 109 ? -1.565 6.858 7.181 1.00 86.50 109 ALA A O 1
ATOM 803 N N . ALA A 1 110 ? 0.088 8.354 6.967 1.00 88.31 110 ALA A N 1
ATOM 804 C CA . ALA A 1 110 ? -0.118 8.936 8.292 1.00 88.31 110 ALA A CA 1
ATOM 805 C C . ALA A 1 110 ? -1.521 9.547 8.442 1.00 88.31 110 ALA A C 1
ATOM 807 O O . ALA A 1 110 ? -2.125 9.498 9.515 1.00 88.31 110 ALA A O 1
ATOM 808 N N . SER A 1 111 ? -2.066 10.141 7.382 1.00 89.31 111 SER A N 1
ATOM 809 C CA . SER A 1 111 ? -3.416 10.716 7.394 1.00 89.31 111 SER A CA 1
ATOM 810 C C . SER A 1 111 ? -4.499 9.634 7.411 1.00 89.31 111 SER A C 1
ATOM 812 O O . SER A 1 111 ? -5.446 9.744 8.190 1.00 89.31 111 SER A O 1
ATOM 814 N N . ALA A 1 112 ? -4.321 8.552 6.650 1.00 85.44 112 ALA A N 1
ATOM 815 C CA . ALA A 1 112 ? -5.198 7.382 6.668 1.00 85.44 112 ALA A CA 1
ATOM 816 C C . ALA A 1 112 ? -5.192 6.679 8.039 1.00 85.44 112 ALA A C 1
ATOM 818 O O . ALA A 1 112 ? -6.254 6.371 8.589 1.00 85.44 112 ALA A O 1
ATOM 819 N N . ALA A 1 113 ? -4.013 6.508 8.645 1.00 83.62 113 ALA A N 1
ATOM 820 C CA . ALA A 1 113 ? -3.865 5.949 9.987 1.00 83.62 113 ALA A CA 1
ATOM 821 C C . ALA A 1 113 ? -4.548 6.827 11.049 1.00 83.62 113 ALA A C 1
ATOM 823 O O . ALA A 1 113 ? -5.315 6.330 11.875 1.00 83.62 113 ALA A O 1
ATOM 824 N N . ARG A 1 114 ? -4.350 8.153 10.991 1.00 85.19 114 ARG A N 1
ATOM 825 C CA . ARG A 1 114 ? -5.019 9.111 11.891 1.00 85.19 114 ARG A CA 1
ATOM 826 C C . ARG A 1 114 ? -6.538 9.098 11.733 1.00 85.19 114 ARG A C 1
ATOM 828 O O . ARG A 1 114 ? -7.246 9.175 12.734 1.00 85.19 114 ARG A O 1
ATOM 835 N N . LEU A 1 115 ? -7.050 8.982 10.509 1.00 82.19 115 LEU A N 1
ATOM 836 C CA . LEU A 1 115 ? -8.487 8.873 10.251 1.00 82.19 115 LEU A CA 1
ATOM 837 C C . LEU A 1 115 ? -9.075 7.578 10.832 1.00 82.19 115 LEU A C 1
ATOM 839 O O . LEU A 1 115 ? -10.165 7.609 11.404 1.00 82.19 115 LEU A O 1
ATOM 843 N N . SER A 1 116 ? -8.339 6.470 10.715 1.00 78.69 116 SER A N 1
ATOM 844 C CA . SER A 1 116 ? -8.710 5.170 11.289 1.00 78.69 116 SER A CA 1
ATOM 845 C C . SER A 1 116 ? -8.747 5.223 12.820 1.00 78.69 116 SER A C 1
ATOM 847 O O . SER A 1 116 ? -9.687 4.720 13.430 1.00 78.69 116 SER A O 1
ATOM 849 N N . ALA A 1 117 ? -7.777 5.904 13.440 1.00 77.88 117 ALA A N 1
ATOM 850 C CA . ALA A 1 117 ? -7.713 6.079 14.890 1.00 77.88 117 ALA A CA 1
ATOM 851 C C . ALA A 1 117 ? -8.849 6.963 15.439 1.00 77.88 117 ALA A C 1
ATOM 853 O O . ALA A 1 117 ? -9.538 6.560 16.372 1.00 77.88 117 ALA A O 1
ATOM 854 N N . ARG A 1 118 ? -9.111 8.128 14.827 1.00 77.50 118 ARG A N 1
ATOM 855 C CA . ARG A 1 118 ? -10.137 9.079 15.309 1.00 77.50 118 ARG A CA 1
ATOM 856 C C . ARG A 1 118 ? -11.536 8.468 15.395 1.00 77.50 118 ARG A C 1
ATOM 858 O O . ARG A 1 118 ? -12.214 8.635 16.398 1.00 77.50 118 ARG A O 1
ATOM 865 N N . ARG A 1 119 ? -11.946 7.702 14.378 1.00 68.25 119 ARG A N 1
ATOM 866 C CA . ARG A 1 119 ? -13.270 7.040 14.336 1.00 68.25 119 ARG A CA 1
ATOM 867 C C . ARG A 1 119 ? -13.460 6.024 15.454 1.00 68.25 119 ARG A C 1
ATOM 869 O O . ARG A 1 119 ? -14.580 5.663 15.810 1.00 68.25 119 ARG A O 1
ATOM 876 N N . ARG A 1 120 ? -12.349 5.516 15.969 1.00 68.00 120 ARG A N 1
ATOM 877 C CA . ARG A 1 120 ? -12.342 4.513 17.008 1.00 68.00 120 ARG A CA 1
ATOM 878 C C . ARG A 1 120 ? -12.429 5.135 18.392 1.00 68.00 120 ARG A C 1
ATOM 880 O O . ARG A 1 120 ? -13.160 4.606 19.222 1.00 68.00 120 ARG A O 1
ATOM 887 N N . ASP A 1 121 ? -11.752 6.255 18.621 1.00 73.06 121 ASP A N 1
ATOM 888 C CA . ASP A 1 121 ? -11.806 6.982 19.894 1.00 73.06 121 ASP A CA 1
ATOM 889 C C . ASP A 1 121 ? -13.246 7.369 20.277 1.00 73.06 121 ASP A C 1
ATOM 891 O O . ASP A 1 121 ? -13.643 7.173 21.430 1.00 73.06 121 ASP A O 1
ATOM 895 N N . ASP A 1 122 ? -14.062 7.772 19.296 1.00 66.44 122 ASP A N 1
ATOM 896 C CA . ASP A 1 122 ? -15.495 8.051 19.480 1.00 66.44 122 ASP A CA 1
ATOM 897 C C . ASP A 1 122 ? -16.238 6.838 20.062 1.00 66.44 122 ASP A C 1
ATOM 899 O O . ASP A 1 122 ? -17.000 6.956 21.024 1.00 66.44 122 ASP A O 1
ATOM 903 N N . ARG A 1 123 ? -15.951 5.636 19.549 1.00 65.38 123 ARG A N 1
ATOM 904 C CA . ARG A 1 123 ? -16.547 4.377 20.024 1.00 65.38 123 ARG A CA 1
ATOM 905 C C . ARG A 1 123 ? -15.982 3.931 21.376 1.00 65.38 123 ARG A C 1
ATOM 907 O O . ARG A 1 123 ? -16.728 3.419 22.210 1.00 65.38 123 ARG A O 1
ATOM 914 N N . LEU A 1 124 ? -14.688 4.131 21.628 1.00 66.38 124 LEU A N 1
ATOM 915 C CA . LEU A 1 124 ? -14.022 3.713 22.869 1.00 66.38 124 LEU A CA 1
ATOM 916 C C . LEU A 1 124 ? -14.408 4.567 24.080 1.00 66.38 124 LEU A C 1
ATOM 918 O O . LEU A 1 124 ? -14.332 4.071 25.204 1.00 66.38 124 LEU A O 1
ATOM 922 N N . SER A 1 125 ? -14.854 5.809 23.872 1.00 67.69 125 SER A N 1
ATOM 923 C CA . SER A 1 125 ? -15.395 6.663 24.938 1.00 67.69 125 SER A CA 1
ATOM 924 C C . SER A 1 125 ? -16.597 6.008 25.640 1.00 67.69 125 SER A C 1
ATOM 926 O O . SER A 1 125 ? -16.639 5.940 26.868 1.00 67.69 125 SER A O 1
ATOM 928 N N . SER A 1 126 ? -17.503 5.404 24.862 1.00 65.06 126 SER A N 1
ATOM 929 C CA . SER A 1 126 ? -18.678 4.685 25.368 1.00 65.06 126 SER A CA 1
ATOM 930 C C . SER A 1 126 ? -18.316 3.404 26.131 1.00 65.06 126 SER A C 1
ATOM 932 O O . SER A 1 126 ? -18.930 3.089 27.144 1.00 65.06 126 SER A O 1
ATOM 934 N N . LEU A 1 127 ? -17.267 2.694 25.701 1.00 63.47 127 LEU A N 1
ATOM 935 C CA . LEU A 1 127 ? -16.805 1.453 26.335 1.00 63.47 127 LEU A CA 1
ATOM 936 C C . LEU A 1 127 ? -15.947 1.705 27.580 1.00 63.47 127 LEU A C 1
ATOM 938 O O . LEU A 1 127 ? -15.976 0.913 28.524 1.00 63.47 127 LEU A O 1
ATOM 942 N N . ARG A 1 128 ? -15.206 2.820 27.619 1.00 66.81 128 ARG A N 1
ATOM 943 C CA . ARG A 1 128 ? -14.503 3.273 28.828 1.00 66.81 128 ARG A CA 1
ATOM 944 C C . ARG A 1 128 ? -15.475 3.647 29.943 1.00 66.81 128 ARG A C 1
ATOM 946 O O . ARG A 1 128 ? -15.175 3.354 31.094 1.00 66.81 128 ARG A O 1
ATOM 953 N N . LEU A 1 129 ? -16.643 4.204 29.610 1.00 74.38 129 LEU A N 1
ATOM 954 C CA . LEU A 1 129 ? -17.709 4.482 30.583 1.00 74.38 129 LEU A CA 1
ATOM 955 C C . LEU A 1 129 ? -18.275 3.209 31.242 1.00 74.38 129 LEU A C 1
ATOM 957 O O . LEU A 1 129 ? -18.821 3.291 32.336 1.00 74.38 129 LEU A O 1
ATOM 961 N N . VAL A 1 130 ? -18.089 2.035 30.628 1.00 73.38 130 VAL A N 1
ATOM 962 C CA . VAL A 1 130 ? -18.501 0.720 31.162 1.00 73.38 130 VAL A CA 1
ATOM 963 C C . VAL A 1 130 ? -17.304 -0.059 31.756 1.00 73.38 130 VAL A C 1
ATOM 965 O O . VAL A 1 130 ? -17.436 -1.208 32.165 1.00 73.38 130 VAL A O 1
ATOM 968 N N . GLY A 1 131 ? -16.118 0.561 31.853 1.00 67.81 131 GLY A N 1
ATOM 969 C CA . GLY A 1 131 ? -14.948 -0.010 32.538 1.00 67.81 131 GLY A CA 1
ATOM 970 C C . GLY A 1 131 ? -14.082 -0.967 31.707 1.00 67.81 131 GLY A C 1
ATOM 971 O O . GLY A 1 131 ? -13.340 -1.771 32.270 1.00 67.81 131 GLY A O 1
ATOM 972 N N . ALA A 1 132 ? -14.143 -0.910 30.372 1.00 68.50 132 ALA A N 1
ATOM 973 C CA . ALA A 1 132 ? -13.363 -1.805 29.512 1.00 68.50 132 ALA A CA 1
ATOM 974 C C . ALA A 1 132 ? -11.830 -1.586 29.605 1.00 68.50 132 ALA A C 1
ATOM 976 O O . ALA A 1 132 ? -11.334 -0.459 29.620 1.00 68.50 132 ALA A O 1
ATOM 977 N N . SER A 1 133 ? -11.061 -2.685 29.599 1.00 71.12 133 SER A N 1
ATOM 978 C CA . SER A 1 133 ? -9.590 -2.694 29.718 1.00 71.12 133 SER A CA 1
ATOM 979 C C . SER A 1 133 ? -8.860 -2.141 28.479 1.00 71.12 133 SER A C 1
ATOM 981 O O . SER A 1 133 ? -9.008 -2.656 27.370 1.00 71.12 133 SER A O 1
ATOM 983 N N . SER A 1 134 ? -7.982 -1.146 28.676 1.00 70.12 134 SER A N 1
ATOM 984 C CA . SER A 1 134 ? -7.212 -0.443 27.626 1.00 70.12 134 SER A CA 1
ATOM 985 C C . SER A 1 134 ? -6.356 -1.343 26.722 1.00 70.12 134 SER A C 1
ATOM 987 O O . SER A 1 134 ? -6.102 -0.990 25.571 1.00 70.12 134 SER A O 1
ATOM 989 N N . HIS A 1 135 ? -5.907 -2.505 27.209 1.00 70.62 135 HIS A N 1
ATOM 990 C CA . HIS A 1 135 ? -5.087 -3.427 26.416 1.00 70.62 135 HIS A CA 1
ATOM 991 C C . HIS A 1 135 ? -5.904 -4.111 25.311 1.00 70.62 135 HIS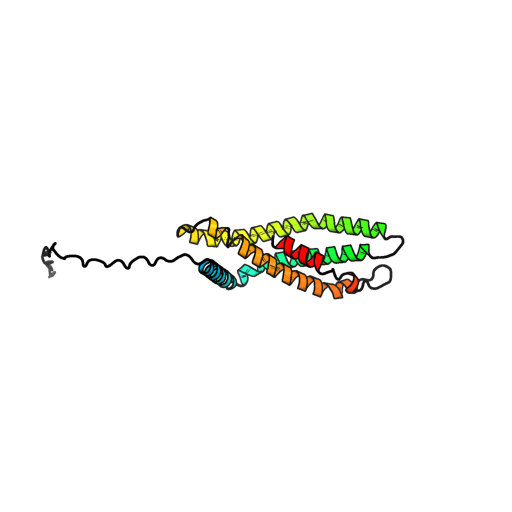 A C 1
ATOM 993 O O . HIS A 1 135 ? -5.476 -4.169 24.157 1.00 70.62 135 HIS A O 1
ATOM 999 N N . LEU A 1 136 ? -7.112 -4.575 25.649 1.00 70.50 136 LEU A N 1
ATOM 1000 C CA . LEU A 1 136 ? -8.029 -5.196 24.692 1.00 70.50 136 LEU A CA 1
ATOM 1001 C C . LEU A 1 136 ? -8.482 -4.200 23.619 1.00 70.50 136 LEU A C 1
ATOM 1003 O O . LEU A 1 136 ? -8.732 -4.599 22.493 1.00 70.50 136 LEU A O 1
ATOM 1007 N N . LEU A 1 137 ? -8.549 -2.912 23.959 1.00 70.06 137 LEU A N 1
ATOM 1008 C CA . LEU A 1 137 ? -8.903 -1.837 23.034 1.00 70.06 137 LEU A CA 1
ATOM 1009 C C . LEU A 1 137 ? -7.794 -1.529 22.010 1.00 70.06 137 LEU A C 1
ATOM 1011 O O . LEU A 1 137 ? -8.113 -1.032 20.926 1.00 70.06 137 LEU A O 1
ATOM 1015 N N . ARG A 1 138 ? -6.522 -1.807 22.340 1.00 73.25 138 ARG A N 1
ATOM 1016 C CA . ARG A 1 138 ? -5.341 -1.555 21.489 1.00 73.25 138 ARG A CA 1
ATOM 1017 C C . ARG A 1 138 ? -4.961 -2.729 20.577 1.00 73.25 138 ARG A C 1
ATOM 1019 O O . ARG A 1 138 ? -4.646 -2.511 19.410 1.00 73.25 138 ARG A O 1
ATOM 1026 N N . VAL A 1 139 ? -5.045 -3.971 21.062 1.00 73.06 139 VAL A N 1
ATOM 1027 C CA . VAL A 1 139 ? -5.422 -5.113 20.189 1.00 73.06 139 VAL A CA 1
ATOM 1028 C C . VAL A 1 139 ? -6.847 -4.816 19.698 1.00 73.06 139 VAL A C 1
ATOM 1030 O O . VAL A 1 139 ? -7.398 -3.853 20.167 1.00 73.06 139 VAL A O 1
ATOM 1033 N N . VAL A 1 140 ? -7.530 -5.471 18.772 1.00 74.06 140 VAL A N 1
ATOM 1034 C CA . VAL A 1 140 ? -8.762 -4.890 18.163 1.00 74.06 140 VAL A CA 1
ATOM 1035 C C . VAL A 1 140 ? -8.417 -3.625 17.330 1.00 74.06 140 VAL A C 1
ATOM 1037 O O . VAL A 1 140 ? -8.735 -3.617 16.150 1.00 74.06 140 VAL A O 1
ATOM 1040 N N . ALA A 1 141 ? -7.745 -2.603 17.897 1.00 75.94 141 ALA A N 1
ATOM 1041 C CA . ALA A 1 141 ? -6.920 -1.522 17.334 1.00 75.94 141 ALA A CA 1
ATOM 1042 C C . ALA A 1 141 ? -6.295 -1.817 16.000 1.00 75.94 141 ALA A C 1
ATOM 1044 O O . ALA A 1 141 ? -6.814 -1.597 14.907 1.00 75.94 141 ALA A O 1
ATOM 1045 N N . LEU A 1 142 ? -5.112 -2.362 16.208 1.00 80.38 142 LEU A N 1
ATOM 1046 C CA . LEU A 1 142 ? -4.184 -2.830 15.220 1.00 80.38 142 LEU A CA 1
ATOM 1047 C C . LEU A 1 142 ? -4.852 -3.810 14.262 1.00 80.38 142 LEU A C 1
ATOM 1049 O O . LEU A 1 142 ? -4.620 -3.729 13.068 1.00 80.38 142 LEU A O 1
ATOM 1053 N N . THR A 1 143 ? -5.727 -4.693 14.748 1.00 80.38 143 THR A N 1
ATOM 1054 C CA . THR A 1 143 ? -6.387 -5.676 13.879 1.00 80.38 143 THR A CA 1
ATOM 1055 C C . THR A 1 143 ? -7.432 -5.057 12.952 1.00 80.38 143 THR A C 1
ATOM 1057 O O . THR A 1 143 ? -7.526 -5.491 11.811 1.00 80.38 143 THR A O 1
ATOM 1060 N N . GLU A 1 144 ? -8.196 -4.045 13.378 1.00 80.50 144 GLU A N 1
ATOM 1061 C CA . GLU A 1 144 ? -9.123 -3.341 12.475 1.00 80.50 144 GLU A CA 1
ATOM 1062 C C . GLU A 1 144 ? -8.365 -2.505 11.444 1.00 80.50 144 GLU A C 1
ATOM 1064 O O . GLU A 1 144 ? -8.682 -2.571 10.257 1.00 80.50 144 GLU A O 1
ATOM 1069 N N . ALA A 1 145 ? -7.348 -1.759 11.883 1.00 82.31 145 ALA A N 1
ATOM 1070 C CA . ALA A 1 145 ? -6.514 -0.960 10.990 1.00 82.31 145 ALA A CA 1
ATOM 1071 C C . ALA A 1 145 ? -5.763 -1.846 9.984 1.00 82.31 145 ALA A C 1
ATOM 1073 O O . ALA A 1 145 ? -5.774 -1.570 8.787 1.00 82.31 145 ALA A O 1
ATOM 1074 N N . GLY A 1 146 ? -5.194 -2.961 10.449 1.00 83.25 146 GLY A N 1
ATOM 1075 C CA . GLY A 1 146 ? -4.538 -3.953 9.602 1.00 83.25 146 GLY A CA 1
ATOM 1076 C C . GLY A 1 146 ? -5.508 -4.597 8.613 1.00 83.25 146 GLY A C 1
ATOM 1077 O O . GLY A 1 146 ? -5.158 -4.785 7.454 1.00 83.25 146 GLY A O 1
ATOM 1078 N N . LEU A 1 147 ? -6.757 -4.864 9.014 1.00 84.94 147 LEU A N 1
ATOM 1079 C CA . LEU A 1 147 ? -7.779 -5.377 8.098 1.00 84.94 147 LEU A CA 1
ATOM 1080 C C . LEU A 1 147 ? -8.173 -4.339 7.035 1.00 84.94 147 LEU A C 1
ATOM 1082 O O . LEU A 1 147 ? -8.331 -4.691 5.867 1.00 84.94 147 LEU A O 1
ATOM 1086 N N . GLN A 1 148 ? -8.305 -3.064 7.408 1.00 84.69 148 GLN A N 1
ATOM 1087 C CA . GLN A 1 148 ? -8.553 -1.968 6.462 1.00 84.69 148 GLN A CA 1
ATOM 1088 C C . GLN A 1 148 ? -7.407 -1.807 5.464 1.00 84.69 148 GLN A C 1
ATOM 1090 O O . GLN A 1 148 ? -7.658 -1.683 4.265 1.00 84.69 148 GLN A O 1
ATOM 1095 N N . ALA A 1 149 ? -6.165 -1.844 5.947 1.00 86.25 149 ALA A N 1
ATOM 1096 C CA . ALA A 1 149 ? -4.974 -1.784 5.113 1.00 86.25 149 ALA A CA 1
ATOM 1097 C C . ALA A 1 149 ? -4.866 -3.004 4.193 1.00 86.25 149 ALA A C 1
ATOM 1099 O O . ALA A 1 149 ? -4.545 -2.851 3.017 1.00 86.25 149 ALA A O 1
ATOM 1100 N N . LEU A 1 150 ? -5.204 -4.199 4.685 1.00 87.25 150 LEU A N 1
ATOM 1101 C CA . LEU A 1 150 ? -5.210 -5.427 3.894 1.00 87.25 150 LEU A CA 1
ATOM 1102 C C . LEU A 1 150 ? -6.231 -5.347 2.757 1.00 87.25 150 LEU A C 1
ATOM 1104 O O . LEU A 1 150 ? -5.878 -5.565 1.599 1.00 87.25 150 LEU A O 1
ATOM 1108 N N . VAL A 1 151 ? -7.485 -4.997 3.060 1.00 88.56 151 VAL A N 1
ATOM 1109 C CA . VAL A 1 151 ? -8.522 -4.889 2.024 1.00 88.56 151 VAL A CA 1
ATOM 1110 C C . VAL A 1 151 ? -8.213 -3.751 1.054 1.00 88.56 151 VAL A C 1
ATOM 1112 O O . VAL A 1 151 ? -8.341 -3.933 -0.157 1.00 88.56 151 VAL A O 1
ATOM 1115 N N . GLY A 1 152 ? -7.754 -2.605 1.562 1.00 88.62 152 GLY A N 1
ATOM 1116 C CA . GLY A 1 152 ? -7.284 -1.499 0.733 1.00 88.62 152 GLY A CA 1
ATOM 1117 C C . GLY A 1 152 ? -6.170 -1.944 -0.212 1.00 88.62 152 GLY A C 1
ATOM 1118 O O . GLY A 1 152 ? -6.270 -1.723 -1.410 1.00 88.62 152 GLY A O 1
ATOM 1119 N N . SER A 1 153 ? -5.167 -2.667 0.282 1.00 88.19 153 SER A N 1
ATOM 1120 C CA . SER A 1 153 ? -4.054 -3.162 -0.538 1.00 88.19 153 SER A CA 1
ATOM 1121 C C . SER A 1 153 ? -4.517 -4.121 -1.637 1.00 88.19 153 SER A C 1
ATOM 1123 O O . SER A 1 153 ? -4.073 -4.001 -2.776 1.00 88.19 153 SER A O 1
ATOM 1125 N N . ILE A 1 154 ? -5.457 -5.026 -1.340 1.00 90.69 154 ILE A N 1
ATOM 1126 C CA . ILE A 1 154 ? -6.049 -5.930 -2.345 1.00 90.69 154 ILE A CA 1
ATOM 1127 C C . ILE A 1 154 ? -6.793 -5.134 -3.430 1.00 90.69 154 ILE A C 1
ATOM 1129 O O . ILE A 1 154 ? -6.646 -5.403 -4.626 1.00 90.69 154 ILE A O 1
ATOM 1133 N N . LEU A 1 155 ? -7.564 -4.119 -3.032 1.00 90.62 155 LEU A N 1
ATOM 1134 C CA . LEU A 1 155 ? -8.218 -3.212 -3.976 1.00 90.62 155 LEU A CA 1
ATOM 1135 C C . LEU A 1 155 ? -7.198 -2.417 -4.798 1.00 90.62 155 LEU A C 1
ATOM 1137 O O . LEU A 1 155 ? -7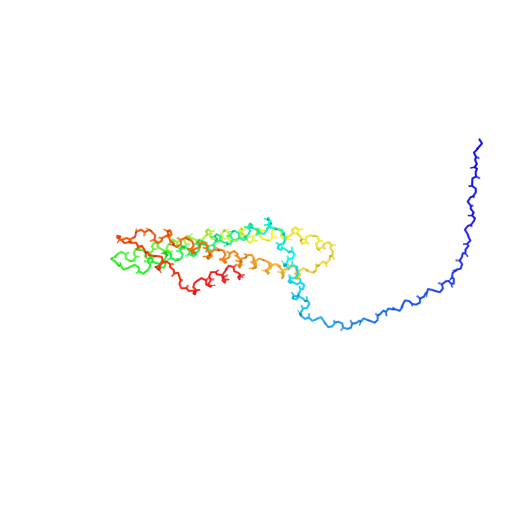.397 -2.238 -5.997 1.00 90.62 155 LEU A O 1
ATOM 1141 N N . GLY A 1 156 ? -6.090 -1.997 -4.191 1.00 88.50 156 GLY A N 1
ATOM 1142 C CA . GLY A 1 156 ? -5.012 -1.297 -4.880 1.00 88.50 156 GLY A CA 1
ATOM 1143 C C . GLY A 1 156 ? -4.328 -2.151 -5.947 1.00 88.50 156 GLY A C 1
ATOM 1144 O O . GLY A 1 156 ? -4.060 -1.668 -7.041 1.00 88.50 156 GLY A O 1
ATOM 1145 N N . ILE A 1 157 ? -4.140 -3.451 -5.692 1.00 87.69 157 ILE A N 1
ATOM 1146 C CA . ILE A 1 157 ? -3.655 -4.406 -6.707 1.00 87.69 157 ILE A CA 1
ATOM 1147 C C . ILE A 1 157 ? -4.626 -4.480 -7.881 1.00 87.69 157 ILE A C 1
ATOM 1149 O O . ILE A 1 157 ? -4.208 -4.489 -9.035 1.00 87.69 157 ILE A O 1
ATOM 1153 N N . THR A 1 158 ? -5.927 -4.501 -7.592 1.00 88.06 158 THR A N 1
ATOM 1154 C CA . THR A 1 158 ? -6.953 -4.487 -8.640 1.00 88.06 158 THR A CA 1
ATOM 1155 C C . THR A 1 158 ? -6.863 -3.196 -9.460 1.00 88.06 158 THR A C 1
ATOM 1157 O O . THR A 1 158 ? -6.897 -3.252 -10.685 1.00 88.06 158 THR A O 1
ATOM 1160 N N . GLY A 1 159 ? -6.676 -2.047 -8.801 1.00 87.94 159 GLY A N 1
ATOM 1161 C CA . GLY A 1 159 ? -6.435 -0.760 -9.457 1.00 87.94 159 GLY A CA 1
ATOM 1162 C C . GLY A 1 159 ? -5.196 -0.772 -10.353 1.00 87.94 159 GLY A C 1
ATOM 1163 O O . GLY A 1 159 ? -5.290 -0.401 -11.516 1.00 87.94 159 GLY A O 1
ATOM 1164 N N . TYR A 1 160 ? -4.073 -1.282 -9.850 1.00 85.62 160 TYR A N 1
ATOM 1165 C CA . TYR A 1 160 ? -2.831 -1.456 -10.606 1.00 85.62 160 TYR A CA 1
ATOM 1166 C C . TYR A 1 160 ? -3.041 -2.322 -11.859 1.00 85.62 160 TYR A C 1
ATOM 1168 O O . TYR A 1 160 ? -2.683 -1.924 -12.966 1.00 85.62 160 TYR A O 1
ATOM 1176 N N . VAL A 1 161 ? -3.706 -3.475 -11.723 1.00 85.19 161 VAL A N 1
ATOM 1177 C CA . VAL A 1 161 ? -3.988 -4.364 -12.863 1.00 85.19 161 VAL A CA 1
ATOM 1178 C C . VAL A 1 161 ? -4.912 -3.704 -13.890 1.00 85.19 161 VAL A C 1
ATOM 1180 O O . VAL A 1 161 ? -4.749 -3.920 -15.089 1.00 85.19 161 VAL A O 1
ATOM 1183 N N . LEU A 1 162 ? -5.855 -2.870 -13.449 1.00 86.56 162 LEU A N 1
ATOM 1184 C CA . LEU A 1 162 ? -6.705 -2.079 -14.343 1.00 86.56 162 LEU A CA 1
ATOM 1185 C C . LEU A 1 162 ? -5.936 -0.945 -15.037 1.00 86.56 162 LEU A C 1
ATOM 1187 O O . LEU A 1 162 ? -6.253 -0.618 -16.181 1.00 86.56 162 LEU A O 1
ATOM 1191 N N . CYS A 1 163 ? -4.920 -0.374 -14.387 1.00 82.69 163 CYS A N 1
ATOM 1192 C CA . CYS A 1 163 ? -4.029 0.625 -14.978 1.00 82.69 163 CYS A CA 1
ATOM 1193 C C . CYS A 1 163 ? -3.073 0.015 -16.016 1.00 82.69 163 CYS A C 1
ATOM 1195 O O . CYS A 1 163 ? -2.776 0.678 -17.008 1.00 82.69 163 CYS A O 1
ATOM 1197 N N . LEU A 1 164 ? -2.635 -1.241 -15.855 1.00 80.75 164 LEU A N 1
ATOM 1198 C CA . LEU A 1 164 ? -1.707 -1.928 -16.774 1.00 80.75 164 LEU A CA 1
ATOM 1199 C C . LEU A 1 164 ? -2.031 -1.776 -18.275 1.00 80.75 164 LEU A C 1
ATOM 1201 O O . LEU A 1 164 ? -1.127 -1.399 -19.021 1.00 80.75 164 LEU A O 1
ATOM 1205 N N . PRO A 1 165 ? -3.258 -2.042 -18.773 1.00 78.31 165 PRO A N 1
ATOM 1206 C CA . PRO A 1 165 ? -3.565 -1.893 -20.197 1.00 78.31 165 PRO A CA 1
ATOM 1207 C C . PRO A 1 165 ? -3.510 -0.438 -20.673 1.00 78.31 165 PRO A C 1
ATOM 1209 O O . PRO A 1 165 ? -3.145 -0.196 -21.822 1.00 78.31 165 PRO A O 1
ATOM 1212 N N . LEU A 1 166 ? -3.848 0.531 -19.815 1.00 77.75 166 LEU A N 1
ATOM 1213 C CA . LEU A 1 166 ? -3.737 1.954 -20.141 1.00 77.75 166 LEU A CA 1
ATOM 1214 C C . LEU A 1 166 ? -2.263 2.375 -20.184 1.00 77.75 166 LEU A C 1
ATOM 1216 O O . LEU A 1 166 ? -1.837 3.037 -21.128 1.00 77.75 166 LEU A O 1
ATOM 1220 N N . LEU A 1 167 ? -1.474 1.942 -19.200 1.00 72.19 167 LEU A N 1
ATOM 1221 C CA . LEU A 1 167 ? -0.045 2.231 -19.109 1.00 72.19 167 LEU A CA 1
ATOM 1222 C C . LEU A 1 167 ? 0.754 1.557 -20.235 1.00 72.19 167 LEU A C 1
ATOM 1224 O O . LEU A 1 167 ? 1.660 2.161 -20.801 1.00 72.19 167 LEU A O 1
ATOM 1228 N N . GLY A 1 168 ? 0.381 0.340 -20.633 1.00 68.81 168 GLY A N 1
ATO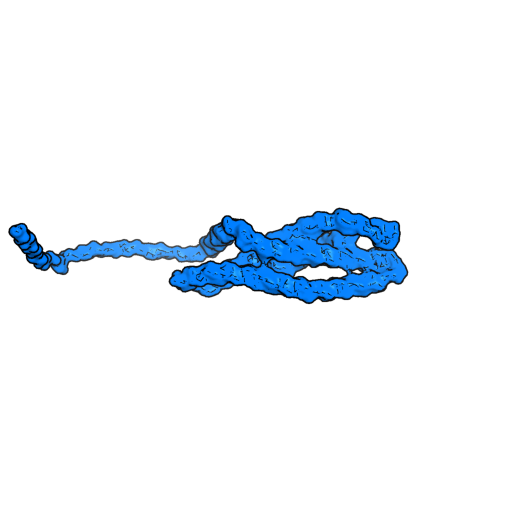M 1229 C CA . GLY A 1 168 ? 1.018 -0.398 -21.727 1.00 68.81 168 GLY A CA 1
ATOM 1230 C C . GLY A 1 168 ? 0.781 0.199 -23.121 1.00 68.81 168 GLY A C 1
ATOM 1231 O O . GLY A 1 168 ? 1.484 -0.164 -24.065 1.00 68.81 168 GLY A O 1
ATOM 1232 N N . GLN A 1 169 ? -0.183 1.118 -23.266 1.00 74.50 169 GLN A N 1
ATOM 1233 C CA . GLN A 1 169 ? -0.412 1.870 -24.507 1.00 74.50 169 GLN A CA 1
ATOM 1234 C C . GLN A 1 169 ? 0.582 3.027 -24.679 1.00 74.50 169 GLN A C 1
ATOM 1236 O O . GLN A 1 169 ? 0.726 3.531 -25.797 1.00 74.50 169 GLN A O 1
ATOM 1241 N N . LEU A 1 170 ? 1.278 3.447 -23.612 1.00 67.81 170 LEU A N 1
ATOM 1242 C CA . LEU A 1 170 ? 2.331 4.447 -23.741 1.00 67.81 170 LEU A CA 1
ATOM 1243 C C . LEU A 1 170 ? 3.434 3.915 -24.658 1.00 67.81 170 LEU A C 1
ATOM 1245 O O . LEU A 1 170 ? 3.857 2.761 -24.576 1.00 67.81 170 LEU A O 1
ATOM 1249 N N . SER A 1 171 ? 3.876 4.777 -25.568 1.00 60.16 171 SER A N 1
ATOM 1250 C CA . SER A 1 171 ? 4.968 4.480 -26.487 1.00 60.16 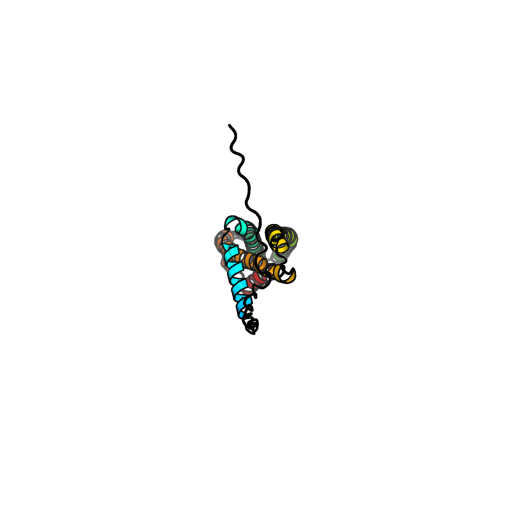171 SER A CA 1
ATOM 1251 C C . SER A 1 171 ? 6.246 5.102 -25.936 1.00 60.16 171 SER A C 1
ATOM 1253 O O . SER A 1 171 ? 6.320 6.319 -25.777 1.00 60.16 171 SER A O 1
ATOM 1255 N N . PHE A 1 172 ? 7.242 4.273 -25.633 1.00 61.62 172 PHE A N 1
ATOM 1256 C CA . PHE A 1 172 ? 8.564 4.698 -25.166 1.00 61.62 172 PHE A CA 1
ATOM 1257 C C . PHE A 1 172 ? 9.611 4.229 -26.180 1.00 61.62 172 PHE A C 1
ATOM 1259 O O . PHE A 1 172 ? 9.611 3.066 -26.572 1.00 61.62 172 PHE A O 1
ATOM 1266 N N . ASN A 1 173 ? 10.493 5.131 -26.627 1.00 57.53 173 ASN A N 1
ATOM 1267 C CA . ASN A 1 173 ? 11.542 4.839 -27.620 1.00 57.53 173 ASN A CA 1
ATOM 1268 C C . ASN A 1 173 ? 11.047 4.148 -28.913 1.00 57.53 173 ASN A C 1
ATOM 1270 O O . ASN A 1 173 ? 11.686 3.240 -29.431 1.00 57.53 173 ASN A O 1
ATOM 1274 N N . GLY A 1 174 ? 9.906 4.585 -29.460 1.00 62.28 174 GLY A N 1
ATOM 1275 C CA . GLY A 1 174 ? 9.419 4.125 -30.771 1.00 62.28 174 GLY A CA 1
ATOM 1276 C C . GLY A 1 174 ? 8.656 2.792 -30.774 1.00 62.28 174 GLY A C 1
ATOM 1277 O O . GLY A 1 174 ? 8.188 2.381 -31.833 1.00 62.28 174 GLY A O 1
ATOM 1278 N N . GLY A 1 175 ? 8.470 2.149 -29.615 1.00 60.22 175 GLY A N 1
ATOM 1279 C CA . GLY A 1 175 ? 7.645 0.947 -29.445 1.00 60.22 175 GLY A CA 1
ATOM 1280 C C . GLY A 1 175 ? 6.656 1.075 -28.282 1.00 60.22 175 GLY A C 1
ATOM 1281 O O . GLY A 1 175 ? 6.828 1.907 -27.390 1.00 60.22 175 GLY A O 1
ATOM 1282 N N . LYS A 1 176 ? 5.596 0.257 -28.288 1.00 62.56 176 LYS A N 1
ATOM 1283 C CA . LYS A 1 176 ? 4.685 0.139 -27.138 1.00 62.56 176 LYS A CA 1
ATOM 1284 C C . LYS A 1 176 ? 5.413 -0.554 -25.993 1.00 62.56 176 LYS A C 1
ATOM 1286 O O . LYS A 1 176 ? 6.089 -1.552 -26.216 1.00 62.56 176 LYS A O 1
ATOM 1291 N N . VAL A 1 177 ? 5.234 -0.043 -24.781 1.00 61.28 177 VAL A N 1
ATOM 1292 C CA . VAL A 1 177 ? 5.867 -0.580 -23.569 1.00 61.28 177 VAL A CA 1
ATOM 1293 C C . VAL A 1 177 ? 5.465 -2.030 -23.285 1.00 61.28 177 VAL A C 1
ATOM 1295 O O . VAL A 1 177 ? 6.288 -2.807 -22.804 1.00 61.28 177 VAL A O 1
ATOM 1298 N N . GLY A 1 178 ? 4.221 -2.395 -23.610 1.00 59.62 178 GLY A N 1
ATOM 1299 C CA . GLY A 1 178 ? 3.673 -3.713 -23.293 1.00 59.62 178 GLY A CA 1
ATOM 1300 C C . GLY A 1 178 ? 3.297 -3.827 -21.813 1.00 59.62 178 GLY A C 1
ATOM 1301 O O . GLY A 1 178 ? 4.010 -3.367 -20.922 1.00 59.62 178 GLY A O 1
ATOM 1302 N N . ALA A 1 179 ? 2.127 -4.403 -21.530 1.00 61.81 179 ALA A N 1
ATOM 1303 C CA . ALA A 1 179 ? 1.643 -4.566 -20.155 1.00 61.81 179 ALA A CA 1
ATOM 1304 C C . ALA A 1 179 ? 2.500 -5.558 -19.342 1.00 61.81 179 ALA A C 1
ATOM 1306 O O . ALA A 1 179 ? 2.539 -5.483 -18.117 1.00 61.81 179 ALA A O 1
ATOM 1307 N N . ASP A 1 180 ? 3.205 -6.457 -20.024 1.00 61.44 180 ASP A N 1
ATOM 1308 C CA . ASP A 1 180 ? 4.140 -7.444 -19.486 1.00 61.44 180 ASP A CA 1
ATOM 1309 C C . ASP A 1 180 ? 5.408 -6.813 -18.896 1.00 61.44 180 ASP A C 1
ATOM 1311 O O . ASP A 1 180 ? 5.886 -7.272 -17.862 1.00 61.44 180 ASP A O 1
ATOM 1315 N N . SER A 1 181 ? 5.900 -5.717 -19.479 1.00 59.97 181 SER A N 1
ATOM 1316 C CA . SER A 1 181 ? 7.089 -5.006 -18.986 1.00 59.97 181 SER A CA 1
ATOM 1317 C C . SER A 1 181 ? 6.854 -4.267 -17.664 1.00 59.97 181 SER A C 1
ATOM 1319 O O . SER A 1 181 ? 7.794 -4.028 -16.907 1.00 59.97 181 SER A O 1
ATOM 1321 N N . ILE A 1 182 ? 5.604 -3.881 -17.389 1.00 61.34 182 ILE A N 1
ATOM 1322 C CA . ILE A 1 182 ? 5.197 -3.174 -16.162 1.00 61.34 182 ILE A CA 1
ATOM 1323 C C . ILE A 1 182 ? 4.733 -4.166 -15.090 1.00 61.34 182 ILE A C 1
ATOM 1325 O O . ILE A 1 182 ? 4.668 -3.805 -13.913 1.00 61.34 182 ILE A O 1
ATOM 1329 N N . LEU A 1 183 ? 4.430 -5.412 -15.472 1.00 67.06 183 LEU A N 1
ATOM 1330 C CA . LEU A 1 183 ? 3.913 -6.444 -14.583 1.00 67.06 183 LEU A CA 1
ATOM 1331 C C . LEU A 1 183 ? 4.994 -6.861 -13.580 1.00 67.06 183 LEU A C 1
ATOM 1333 O O . LEU A 1 183 ? 5.962 -7.549 -13.909 1.00 67.06 183 LEU A O 1
ATOM 1337 N N . LEU A 1 184 ? 4.847 -6.427 -12.328 1.00 62.19 184 LEU A N 1
ATOM 1338 C CA . LEU A 1 184 ? 5.805 -6.786 -11.295 1.00 62.19 184 LEU A CA 1
ATOM 1339 C C . LEU A 1 184 ? 5.715 -8.283 -10.973 1.00 62.19 184 LEU A C 1
ATOM 1341 O O . LEU A 1 184 ? 4.637 -8.873 -10.892 1.00 62.19 184 LEU A O 1
ATOM 1345 N N . ARG A 1 185 ? 6.873 -8.887 -10.682 1.00 74.00 185 ARG A N 1
ATOM 1346 C CA . ARG A 1 185 ? 6.942 -10.220 -10.064 1.00 74.00 185 ARG A CA 1
ATOM 1347 C C . ARG A 1 185 ? 6.120 -10.229 -8.757 1.00 74.00 185 ARG A C 1
ATOM 1349 O O . ARG A 1 185 ? 6.001 -9.194 -8.106 1.00 74.00 185 ARG A O 1
ATOM 1356 N N . PRO A 1 186 ? 5.609 -11.382 -8.297 1.00 70.44 186 PRO A N 1
ATOM 1357 C CA . PRO A 1 186 ? 4.754 -11.441 -7.103 1.00 70.44 186 PRO A CA 1
ATOM 1358 C C . PRO A 1 186 ? 5.447 -10.986 -5.802 1.00 70.44 186 PRO A C 1
ATOM 1360 O O . PRO A 1 186 ? 4.781 -10.590 -4.851 1.00 70.44 186 PRO A O 1
ATOM 1363 N N . ILE A 1 187 ? 6.783 -11.005 -5.759 1.00 74.94 187 ILE A N 1
ATOM 1364 C CA . ILE A 1 187 ? 7.590 -10.651 -4.580 1.00 74.94 187 ILE A CA 1
ATOM 1365 C C . ILE A 1 187 ? 7.399 -9.181 -4.146 1.00 74.94 187 ILE A C 1
ATOM 1367 O O . ILE A 1 187 ? 7.013 -8.956 -3.000 1.00 74.94 187 ILE A O 1
ATOM 1371 N N . PRO A 1 188 ? 7.626 -8.165 -5.000 1.00 73.25 188 PRO A N 1
ATOM 1372 C CA . PRO A 1 188 ? 7.393 -6.765 -4.634 1.00 73.25 188 PRO A CA 1
ATOM 1373 C C . PRO A 1 188 ? 5.928 -6.460 -4.297 1.00 73.25 188 PRO A C 1
ATOM 1375 O O . PRO A 1 188 ? 5.684 -5.670 -3.391 1.00 73.25 188 PRO A O 1
ATOM 1378 N N . VAL A 1 189 ? 4.958 -7.126 -4.935 1.00 75.44 189 VAL A N 1
ATOM 1379 C CA . VAL A 1 189 ? 3.533 -6.976 -4.581 1.00 75.44 189 VAL A CA 1
ATOM 1380 C C . VAL A 1 189 ? 3.285 -7.428 -3.140 1.00 75.44 189 VAL A C 1
ATOM 1382 O O . VAL A 1 189 ? 2.674 -6.701 -2.359 1.00 75.44 189 VAL A O 1
ATOM 1385 N N . ALA A 1 190 ? 3.820 -8.591 -2.756 1.00 78.12 190 ALA A N 1
ATOM 1386 C CA . ALA A 1 190 ? 3.744 -9.075 -1.380 1.00 78.12 190 ALA A CA 1
ATOM 1387 C C . ALA A 1 190 ? 4.451 -8.129 -0.392 1.00 78.12 190 ALA A C 1
ATOM 1389 O O . ALA A 1 190 ? 3.947 -7.913 0.709 1.00 78.12 190 ALA A O 1
ATOM 1390 N N . GLY A 1 191 ? 5.573 -7.526 -0.801 1.00 78.31 191 GLY A N 1
ATOM 1391 C CA . GLY A 1 191 ? 6.278 -6.506 -0.024 1.00 78.31 191 GLY A CA 1
ATOM 1392 C C . GLY A 1 191 ? 5.403 -5.290 0.287 1.00 78.31 191 GLY A C 1
ATOM 1393 O O . GLY A 1 191 ? 5.309 -4.902 1.445 1.00 78.31 191 GLY A O 1
ATOM 1394 N N . VAL A 1 192 ? 4.701 -4.742 -0.711 1.00 80.06 192 VAL A N 1
ATOM 1395 C CA . VAL A 1 192 ? 3.801 -3.586 -0.522 1.00 80.06 192 VAL A CA 1
ATOM 1396 C C . VAL A 1 192 ? 2.659 -3.914 0.439 1.00 80.06 192 VAL A C 1
ATOM 1398 O O . VAL A 1 192 ? 2.382 -3.123 1.338 1.00 80.06 192 VAL A O 1
ATOM 1401 N N . ILE A 1 193 ? 2.031 -5.089 0.299 1.00 81.19 193 ILE A N 1
ATOM 1402 C CA . ILE A 1 193 ? 0.987 -5.535 1.237 1.00 81.19 193 ILE A CA 1
ATOM 1403 C C . ILE A 1 193 ? 1.561 -5.615 2.654 1.00 81.19 193 ILE A C 1
ATOM 1405 O O . ILE A 1 193 ? 0.960 -5.092 3.588 1.00 81.19 193 ILE A O 1
ATOM 1409 N N . LEU A 1 194 ? 2.727 -6.244 2.817 1.00 84.12 194 LEU A N 1
ATOM 1410 C CA . LEU A 1 194 ? 3.358 -6.401 4.124 1.00 84.12 194 LEU A CA 1
ATOM 1411 C C . LEU A 1 194 ? 3.670 -5.042 4.760 1.00 84.12 194 LEU A C 1
ATOM 1413 O O . LEU A 1 194 ? 3.347 -4.844 5.923 1.00 84.12 194 LEU A O 1
ATOM 1417 N N . THR A 1 195 ? 4.243 -4.102 4.003 1.00 81.50 195 THR A N 1
ATOM 1418 C CA . THR A 1 195 ? 4.584 -2.757 4.494 1.00 81.50 195 THR A CA 1
ATOM 1419 C C . THR A 1 195 ? 3.357 -1.920 4.853 1.00 81.50 195 THR A C 1
ATOM 1421 O O . THR A 1 195 ? 3.444 -1.074 5.734 1.00 81.50 195 THR A O 1
ATOM 1424 N N . LEU A 1 196 ? 2.220 -2.115 4.181 1.00 81.44 196 LEU A N 1
ATOM 1425 C CA . LEU A 1 196 ? 0.989 -1.391 4.511 1.00 81.44 196 LEU A CA 1
ATOM 1426 C C . LEU A 1 196 ? 0.232 -2.006 5.693 1.00 81.44 196 LEU A C 1
ATOM 1428 O O . LEU A 1 196 ? -0.500 -1.293 6.377 1.00 81.44 196 LEU A O 1
ATOM 1432 N N . VAL A 1 197 ? 0.372 -3.315 5.913 1.00 82.50 197 VAL A N 1
ATOM 1433 C CA . VAL A 1 197 ? -0.348 -4.051 6.963 1.00 82.50 197 VAL A CA 1
ATOM 1434 C C . VAL A 1 197 ? 0.402 -4.064 8.301 1.00 82.50 197 VAL A C 1
ATOM 1436 O O . VAL A 1 197 ? -0.260 -4.099 9.342 1.00 82.50 197 VAL A O 1
ATOM 1439 N N . LEU A 1 198 ? 1.740 -4.077 8.281 1.00 79.19 198 LEU A N 1
ATOM 1440 C CA . LEU A 1 198 ? 2.613 -4.194 9.459 1.00 79.19 198 LEU A CA 1
ATOM 1441 C C . LEU A 1 198 ? 3.046 -2.824 10.002 1.00 79.19 198 LEU A C 1
ATOM 1443 O O . LEU A 1 198 ? 2.976 -2.653 11.241 1.00 79.19 198 LEU A O 1
#

pLDDT: mean 74.93, std 12.51, range [44.25, 95.19]